Protein AF-A0A7J5SCV9-F1 (afdb_monomer_lite)

Secondary structure (DSSP, 8-state):
--TT-BGGGTEEEEEEEEPPHHHH-TTTS-TTEEE--HHHHHHH-SSS-B-GGGT--EEEEEEEE-SSSPPEEEEEEEEEEETTTT-TTS---EEEE----HHHHH--TT-EEEEEEETTSPEEEEEE-TTSHHHHHHHHHHT---PPBTS-EEE--TTSB--HHHHHHHHHTTPPPP----TTHHHHHHHHTTSPPPHHHHHHHHHHT-SS--TTTS-TTT--

Foldseek 3Di:
DALQFFLLQWWFWKWKAFAACQCQPPVRHPPFKDWCDPQNCVAVPDPAKQAVVVVRFAFEWEWEDADPDQIDIDTFTKIWHFPCPVPPVDDTTIMIGTDDDDNSNVADGRWMWMWIQTPVRHIYIYTYDHPGPLRVLVCVLQVPDDHDPDGIDITGRGNHTQHPSNCVNCVSSVTDTDRNPCVCVVVCCVVQNPDDDDPVVVVVVVVVPPPPDDPVPDDPVVPD

Structure (mmCIF, N/CA/C/O backbone):
data_AF-A0A7J5SCV9-F1
#
_entry.id   AF-A0A7J5SCV9-F1
#
loop_
_atom_site.group_PDB
_atom_site.id
_atom_site.type_symbol
_atom_site.label_atom_id
_atom_site.label_alt_id
_atom_site.label_comp_id
_atom_site.label_asym_id
_atom_site.label_entity_id
_atom_site.label_seq_id
_atom_site.pdbx_PDB_ins_code
_atom_site.Cartn_x
_atom_site.Cartn_y
_atom_site.Cartn_z
_atom_site.occupancy
_atom_site.B_iso_or_equiv
_atom_site.auth_seq_id
_atom_site.auth_comp_id
_atom_site.auth_asym_id
_atom_site.auth_atom_id
_atom_site.pdbx_PDB_model_num
ATOM 1 N N . MET A 1 1 ? -12.165 12.591 18.777 1.00 52.84 1 MET A N 1
ATOM 2 C CA . MET A 1 1 ? -10.866 11.981 18.461 1.00 52.84 1 MET A CA 1
ATOM 3 C C . MET A 1 1 ? -11.152 10.503 18.485 1.00 52.84 1 MET A C 1
ATOM 5 O O . MET A 1 1 ? -11.715 10.073 19.482 1.00 52.84 1 MET A O 1
ATOM 9 N N . SER A 1 2 ? -10.970 9.793 17.375 1.00 65.62 2 SER A N 1
ATOM 10 C CA . SER A 1 2 ? -11.301 8.370 17.370 1.00 65.62 2 SER A CA 1
ATOM 11 C C . SER A 1 2 ? -10.334 7.596 18.264 1.00 65.62 2 SER A C 1
ATOM 13 O O . SER A 1 2 ? -9.154 7.948 18.351 1.00 65.62 2 SER A O 1
ATOM 15 N N . ASP A 1 3 ? -10.827 6.512 18.856 1.00 78.69 3 ASP A N 1
ATOM 16 C CA . ASP A 1 3 ? -10.048 5.620 19.725 1.00 78.69 3 ASP A CA 1
ATOM 17 C C . ASP A 1 3 ? -8.923 4.892 18.971 1.00 78.69 3 ASP A C 1
ATOM 19 O O . ASP A 1 3 ? -8.166 4.134 19.559 1.00 78.69 3 ASP A O 1
ATOM 23 N N . TYR A 1 4 ? -8.791 5.099 17.658 1.00 83.12 4 TYR A N 1
ATOM 24 C CA . TYR A 1 4 ? -7.795 4.440 16.814 1.00 83.12 4 TYR A CA 1
ATOM 25 C C . TYR A 1 4 ? -6.826 5.431 16.152 1.00 83.12 4 TYR A C 1
ATOM 27 O O . TYR A 1 4 ? -5.956 5.019 15.389 1.00 83.12 4 TYR A O 1
ATOM 35 N N . GLY A 1 5 ? -6.935 6.736 16.425 1.00 88.19 5 GLY A N 1
ATOM 36 C CA . GLY A 1 5 ? -6.062 7.757 15.840 1.00 88.19 5 GLY A CA 1
ATOM 37 C C . GLY A 1 5 ? -6.381 8.080 14.376 1.00 88.19 5 GLY A C 1
ATOM 38 O O . GLY A 1 5 ? -7.539 8.137 13.963 1.00 88.19 5 GLY A O 1
ATOM 39 N N . ARG A 1 6 ? -5.354 8.366 13.572 1.00 92.44 6 ARG A N 1
ATOM 40 C CA . ARG A 1 6 ? -5.500 8.688 12.140 1.00 92.44 6 ARG A CA 1
ATOM 41 C C . ARG A 1 6 ? -4.952 7.572 11.265 1.00 92.44 6 ARG A C 1
ATOM 43 O O . ARG A 1 6 ? -4.044 6.860 11.672 1.00 92.44 6 ARG A O 1
ATOM 50 N N . ILE A 1 7 ? -5.408 7.486 10.016 1.00 92.56 7 ILE A N 1
ATOM 51 C CA . ILE A 1 7 ? -4.837 6.572 9.003 1.00 92.56 7 ILE A CA 1
ATOM 52 C C . ILE A 1 7 ? -3.313 6.721 8.921 1.00 92.56 7 ILE A C 1
ATOM 54 O O . ILE A 1 7 ? -2.576 5.733 8.901 1.00 92.56 7 ILE A O 1
ATOM 58 N N . GLY A 1 8 ? -2.847 7.971 8.951 1.00 93.00 8 GLY A N 1
ATOM 59 C CA . GLY A 1 8 ? -1.437 8.320 8.945 1.00 93.00 8 GLY A CA 1
ATOM 60 C C . GLY A 1 8 ? -0.648 7.696 10.089 1.00 93.00 8 GLY A C 1
ATOM 61 O O . GLY A 1 8 ? 0.546 7.490 9.924 1.00 93.00 8 GLY A O 1
ATOM 62 N N . ASP A 1 9 ? -1.250 7.353 11.224 1.00 91.19 9 ASP A N 1
ATOM 63 C CA . ASP A 1 9 ? -0.529 6.731 12.340 1.00 91.19 9 ASP A CA 1
ATOM 64 C C . ASP A 1 9 ? -0.039 5.310 12.014 1.00 91.19 9 ASP A C 1
ATOM 66 O O . ASP A 1 9 ? 0.883 4.827 12.666 1.00 91.19 9 ASP A O 1
ATOM 70 N N . TYR A 1 10 ? -0.567 4.684 10.957 1.00 91.56 10 TYR A N 1
ATOM 71 C CA . TYR A 1 10 ? -0.267 3.300 10.578 1.00 91.56 10 TYR A CA 1
ATOM 72 C C . TYR A 1 10 ? 0.432 3.195 9.224 1.00 91.56 10 TYR A C 1
ATOM 74 O O . TYR A 1 10 ? 1.424 2.475 9.072 1.00 91.56 10 TYR A O 1
ATOM 82 N N . ILE A 1 11 ? -0.056 3.953 8.241 1.00 93.81 11 ILE A N 1
ATOM 83 C CA . ILE A 1 11 ? 0.432 3.917 6.865 1.00 93.81 11 ILE A CA 1
ATOM 84 C C . ILE A 1 11 ? 0.487 5.325 6.279 1.00 93.81 11 ILE A C 1
ATOM 86 O O . ILE A 1 11 ? -0.370 6.170 6.534 1.00 93.81 11 ILE A O 1
ATOM 90 N N . GLY A 1 12 ? 1.539 5.595 5.510 1.00 94.56 12 GLY A N 1
ATOM 91 C CA . GLY A 1 12 ? 1.674 6.838 4.763 1.00 94.56 12 GLY A CA 1
ATOM 92 C C . GLY A 1 12 ? 0.704 6.929 3.576 1.00 94.56 12 GLY A C 1
ATOM 93 O O . GLY A 1 12 ? -0.174 6.083 3.403 1.00 94.56 12 GLY A O 1
ATOM 94 N N . PRO A 1 13 ? 0.886 7.943 2.715 1.00 95.62 13 PRO A N 1
ATOM 95 C CA . PRO A 1 13 ? 0.144 8.044 1.466 1.00 95.62 13 PRO A CA 1
ATOM 96 C C . PRO A 1 13 ? 0.327 6.794 0.597 1.00 95.62 13 PRO A C 1
ATOM 98 O O . PRO A 1 13 ? 1.361 6.124 0.669 1.00 95.62 13 PRO A O 1
ATOM 101 N N . VAL A 1 14 ? -0.655 6.512 -0.255 1.00 95.19 14 VAL A N 1
ATOM 102 C CA . VAL A 1 14 ? -0.701 5.303 -1.079 1.00 95.19 14 VAL A CA 1
ATOM 103 C C . VAL A 1 14 ? -0.582 5.646 -2.559 1.00 95.19 14 VAL A C 1
ATOM 105 O O . VAL A 1 14 ? -1.190 6.595 -3.046 1.00 95.19 14 VAL A O 1
ATOM 108 N N . ALA A 1 15 ? 0.197 4.858 -3.296 1.00 95.00 15 ALA A N 1
ATOM 109 C CA . ALA A 1 15 ? 0.175 4.850 -4.751 1.00 95.00 15 ALA A CA 1
ATOM 110 C C . ALA A 1 15 ? -0.702 3.689 -5.242 1.00 95.00 15 ALA A C 1
ATOM 112 O O . ALA A 1 15 ? -0.406 2.541 -4.922 1.00 95.00 15 ALA A O 1
ATOM 113 N N . ALA A 1 16 ? -1.754 3.959 -6.013 1.00 94.56 16 ALA A N 1
ATOM 114 C CA . ALA A 1 16 ? -2.721 2.951 -6.456 1.00 94.56 16 ALA A CA 1
ATOM 115 C C . ALA A 1 16 ? -2.869 2.932 -7.981 1.00 94.56 16 ALA A C 1
ATOM 117 O O . ALA A 1 16 ? -2.656 3.960 -8.612 1.00 94.56 16 ALA A O 1
ATOM 118 N N . LYS A 1 17 ? -3.170 1.773 -8.577 1.00 92.44 17 LYS A N 1
ATOM 119 C CA . LYS A 1 17 ? -3.576 1.642 -9.990 1.00 92.44 17 LYS A CA 1
ATOM 120 C C . LYS A 1 17 ? -4.498 0.449 -10.190 1.00 92.44 17 LYS A C 1
ATOM 122 O O . LYS A 1 17 ? -4.395 -0.528 -9.449 1.00 92.44 17 LYS A O 1
ATOM 127 N N . LYS A 1 18 ? -5.269 0.451 -11.279 1.00 92.44 18 LYS A N 1
ATOM 128 C CA . LYS A 1 18 ? -5.811 -0.793 -11.843 1.00 92.44 18 LYS A CA 1
ATOM 129 C C . LYS A 1 18 ? -4.768 -1.508 -12.695 1.00 92.44 18 LYS A C 1
ATOM 131 O O . LYS A 1 18 ? -4.123 -0.891 -13.548 1.00 92.44 18 LYS A O 1
ATOM 136 N N . LEU A 1 19 ? -4.589 -2.802 -12.443 1.00 90.62 19 LEU A N 1
ATOM 137 C CA . LEU A 1 19 ? -3.684 -3.656 -13.201 1.00 90.62 19 LEU A CA 1
ATOM 138 C C . LEU A 1 19 ? -4.192 -3.819 -14.632 1.00 90.62 19 LEU A C 1
ATOM 140 O O . LEU A 1 19 ? -5.325 -4.227 -14.861 1.00 90.62 19 LEU A O 1
ATOM 144 N N . SER A 1 20 ? -3.339 -3.528 -15.605 1.00 86.81 20 SER A N 1
ATOM 145 C CA . SER A 1 20 ? -3.611 -3.799 -17.015 1.00 86.81 20 SER A CA 1
ATOM 146 C C . SER A 1 20 ? -3.080 -5.178 -17.418 1.00 86.81 20 SER A C 1
ATOM 148 O O . SER A 1 20 ? -2.276 -5.788 -16.710 1.00 86.81 20 SER A O 1
ATOM 150 N N . ALA A 1 21 ? -3.471 -5.668 -18.598 1.00 80.69 21 ALA A N 1
ATOM 151 C CA . ALA A 1 21 ? -2.965 -6.939 -19.125 1.00 80.69 21 ALA A CA 1
ATOM 152 C C . ALA A 1 21 ? -1.428 -6.989 -19.200 1.00 80.69 21 ALA A C 1
ATOM 154 O O . ALA A 1 21 ? -0.831 -8.004 -18.855 1.00 80.69 21 ALA A O 1
ATOM 155 N N . VAL A 1 22 ? -0.784 -5.878 -19.570 1.00 75.19 22 VAL A N 1
ATOM 156 C CA . VAL A 1 22 ? 0.681 -5.801 -19.716 1.00 75.19 22 VAL A CA 1
ATOM 157 C C . VAL A 1 22 ? 1.426 -5.760 -18.381 1.00 75.19 22 VAL A C 1
ATOM 159 O O . VAL A 1 22 ? 2.636 -5.962 -18.358 1.00 75.19 22 VAL A O 1
ATOM 162 N N . ASP A 1 23 ? 0.730 -5.496 -17.272 1.00 74.69 23 ASP A N 1
ATOM 163 C CA . ASP A 1 23 ? 1.345 -5.487 -15.946 1.00 74.69 23 ASP A CA 1
ATOM 164 C C . ASP A 1 23 ? 1.577 -6.909 -15.413 1.00 74.69 23 ASP A C 1
ATOM 166 O O . ASP A 1 23 ? 2.561 -7.140 -14.709 1.00 74.69 23 ASP A O 1
ATOM 170 N N . ILE A 1 24 ? 0.696 -7.857 -15.760 1.00 70.31 24 ILE A N 1
ATOM 171 C CA . ILE A 1 24 ? 0.627 -9.189 -15.131 1.00 70.31 24 ILE A CA 1
ATOM 172 C C . ILE A 1 24 ? 0.805 -10.351 -16.126 1.00 70.31 24 ILE A C 1
ATOM 174 O O . ILE A 1 24 ? 1.121 -11.467 -15.719 1.00 70.31 24 ILE A O 1
ATOM 178 N N . ASP A 1 25 ? 0.660 -10.131 -17.436 1.00 63.72 25 ASP A N 1
ATOM 179 C CA . ASP A 1 25 ? 0.907 -11.185 -18.425 1.00 63.72 25 ASP A CA 1
ATOM 180 C C . ASP A 1 25 ? 2.391 -11.588 -18.444 1.00 63.72 25 ASP A C 1
ATOM 182 O O . ASP A 1 25 ? 3.259 -10.824 -18.859 1.00 63.72 25 ASP A O 1
ATOM 186 N N . ALA A 1 26 ? 2.686 -12.824 -18.035 1.00 53.88 26 ALA A N 1
ATOM 187 C CA . ALA A 1 26 ? 4.040 -13.375 -17.958 1.00 53.88 26 ALA A CA 1
ATOM 188 C C . ALA A 1 26 ? 4.802 -13.386 -19.303 1.00 53.88 26 ALA A C 1
ATOM 190 O O . ALA A 1 26 ? 6.032 -13.508 -19.309 1.00 53.88 26 ALA A O 1
ATOM 191 N N . ASN A 1 27 ? 4.094 -13.263 -20.435 1.00 49.31 27 ASN A N 1
ATOM 192 C CA . ASN A 1 27 ? 4.687 -13.214 -21.773 1.00 49.31 27 ASN A CA 1
ATOM 193 C C . ASN A 1 27 ? 5.015 -11.792 -22.261 1.00 49.31 27 ASN A C 1
ATOM 195 O O . ASN A 1 27 ? 5.750 -11.652 -23.240 1.00 49.31 27 ASN A O 1
ATOM 199 N N . SER A 1 28 ? 4.479 -10.746 -21.621 1.00 49.50 28 SER A N 1
ATOM 200 C CA . SER A 1 28 ? 4.630 -9.348 -22.064 1.00 49.50 28 SER A CA 1
ATOM 201 C C . SER A 1 28 ? 5.051 -8.368 -20.957 1.00 49.50 28 SER A C 1
ATOM 203 O O . SER A 1 28 ? 5.644 -7.330 -21.261 1.00 49.50 28 SER A O 1
ATOM 205 N N . SER A 1 29 ? 4.839 -8.719 -19.688 1.00 52.12 29 SER A N 1
ATOM 206 C CA . SER A 1 29 ? 5.358 -8.022 -18.511 1.00 52.12 29 SER A CA 1
ATOM 207 C C . SER A 1 29 ? 6.853 -8.309 -18.346 1.00 52.12 29 SER A C 1
ATOM 209 O O . SER A 1 29 ? 7.312 -9.448 -18.470 1.00 52.12 29 SER A O 1
ATOM 211 N N . ASN A 1 30 ? 7.643 -7.266 -18.085 1.00 56.31 30 ASN A N 1
ATOM 212 C CA . ASN A 1 30 ? 9.069 -7.408 -17.795 1.00 56.31 30 ASN A CA 1
ATOM 213 C C . ASN A 1 30 ? 9.209 -8.145 -16.455 1.00 56.31 30 ASN A C 1
ATOM 215 O O . ASN A 1 30 ? 9.038 -7.547 -15.394 1.00 56.31 30 ASN A O 1
ATOM 219 N N . GLN A 1 31 ? 9.439 -9.458 -16.540 1.00 66.75 31 GLN A N 1
ATOM 220 C CA . GLN A 1 31 ? 9.267 -10.425 -15.457 1.00 66.75 31 GLN A CA 1
ATOM 221 C C . GLN A 1 31 ? 9.865 -9.936 -14.130 1.00 66.75 31 GLN A C 1
ATOM 223 O O . GLN A 1 31 ? 11.082 -9.813 -13.989 1.00 66.75 31 GLN A O 1
ATOM 228 N N . HIS A 1 32 ? 8.965 -9.704 -13.168 1.00 80.25 32 HIS A N 1
ATOM 229 C CA . HIS A 1 32 ? 9.224 -9.317 -11.778 1.00 80.25 32 HIS A CA 1
ATOM 230 C C . HIS A 1 32 ? 9.567 -7.847 -11.493 1.00 80.25 32 HIS A C 1
ATOM 232 O O . HIS A 1 32 ? 10.172 -7.550 -10.461 1.00 80.25 32 HIS A O 1
ATOM 238 N N . GLU A 1 33 ? 9.159 -6.910 -12.355 1.00 85.25 33 GLU A N 1
ATOM 239 C CA . GLU A 1 33 ? 9.372 -5.478 -12.117 1.00 85.25 33 GLU A CA 1
ATOM 240 C C . GLU A 1 33 ? 8.105 -4.633 -12.274 1.00 85.25 33 GLU A C 1
ATOM 242 O O . GLU A 1 33 ? 7.369 -4.746 -13.251 1.00 85.25 33 GLU A O 1
ATOM 247 N N . PHE A 1 34 ? 7.903 -3.694 -11.347 1.00 86.00 34 PHE A N 1
ATOM 248 C CA . PHE A 1 34 ? 6.973 -2.581 -11.524 1.00 86.00 34 PHE A CA 1
ATOM 249 C C . PHE A 1 34 ? 7.718 -1.327 -11.984 1.00 86.00 34 PHE A C 1
ATOM 251 O O . PHE A 1 34 ? 8.756 -0.951 -11.429 1.00 86.00 34 PHE A O 1
ATOM 258 N N . GLY A 1 35 ? 7.164 -0.639 -12.985 1.00 83.19 35 GLY A N 1
ATOM 259 C CA . GLY A 1 35 ? 7.692 0.639 -13.456 1.00 83.19 35 GLY A CA 1
ATOM 260 C C . GLY A 1 35 ? 7.552 1.739 -12.401 1.00 83.19 35 GLY A C 1
ATOM 261 O O . GLY A 1 35 ? 6.457 2.009 -11.912 1.00 83.19 35 GLY A O 1
ATOM 262 N N . GLY A 1 36 ? 8.655 2.412 -12.081 1.00 77.69 36 GLY A N 1
ATOM 263 C CA . GLY A 1 36 ? 8.729 3.497 -11.106 1.00 77.69 36 GLY A CA 1
ATOM 264 C C . GLY A 1 36 ? 8.207 4.823 -11.646 1.00 77.69 36 GLY A C 1
ATOM 265 O O . GLY A 1 36 ? 8.972 5.739 -11.964 1.00 77.69 36 GLY A O 1
ATOM 266 N N . ASN A 1 37 ? 6.888 4.938 -11.757 1.00 85.06 37 ASN A N 1
ATOM 267 C CA . ASN A 1 37 ? 6.242 6.174 -12.182 1.00 85.06 37 ASN A CA 1
ATOM 268 C C . ASN A 1 37 ? 6.340 7.286 -11.111 1.00 85.06 37 ASN A C 1
ATOM 270 O O . ASN A 1 37 ? 6.990 7.116 -10.079 1.00 85.06 37 ASN A O 1
ATOM 274 N N . ASP A 1 38 ? 5.758 8.462 -11.370 1.00 88.56 38 ASP A N 1
ATOM 275 C CA . ASP A 1 38 ? 5.863 9.605 -10.446 1.00 88.56 38 ASP A CA 1
ATOM 276 C C . ASP A 1 38 ? 5.298 9.299 -9.047 1.00 88.56 38 ASP A C 1
ATOM 278 O O . ASP A 1 38 ? 5.886 9.722 -8.052 1.00 88.56 38 ASP A O 1
ATOM 282 N N . ALA A 1 39 ? 4.213 8.520 -8.950 1.00 90.19 39 ALA A N 1
ATOM 283 C CA . ALA A 1 39 ? 3.608 8.156 -7.669 1.00 90.19 39 ALA A CA 1
ATOM 284 C C . ALA A 1 39 ? 4.528 7.247 -6.837 1.00 90.19 39 ALA A C 1
ATOM 286 O O . ALA A 1 39 ? 4.798 7.553 -5.675 1.00 90.19 39 ALA A O 1
ATOM 287 N N . LEU A 1 40 ? 5.093 6.191 -7.437 1.00 91.94 40 LEU A N 1
ATOM 288 C CA . LEU A 1 40 ? 6.052 5.323 -6.741 1.00 91.94 40 LEU A CA 1
ATOM 289 C C . LEU A 1 40 ? 7.354 6.055 -6.398 1.00 91.94 40 LEU A C 1
ATOM 291 O O . LEU A 1 40 ? 7.899 5.847 -5.319 1.00 91.94 40 LEU A O 1
ATOM 295 N N . ARG A 1 41 ? 7.835 6.960 -7.259 1.00 93.88 41 ARG A N 1
ATOM 296 C CA . ARG A 1 41 ? 8.998 7.813 -6.952 1.00 93.88 41 ARG A CA 1
ATOM 297 C C . ARG A 1 41 ? 8.738 8.753 -5.780 1.00 93.88 41 ARG A C 1
ATOM 299 O O . ARG A 1 41 ? 9.636 8.960 -4.968 1.00 93.88 41 ARG A O 1
ATOM 306 N N . ARG A 1 42 ? 7.525 9.299 -5.669 1.00 93.75 42 ARG A N 1
ATOM 307 C CA . ARG A 1 42 ? 7.113 10.122 -4.524 1.00 93.75 42 ARG A CA 1
ATOM 308 C C . ARG A 1 42 ? 7.038 9.303 -3.234 1.00 93.75 42 ARG A C 1
ATOM 310 O O . ARG A 1 42 ? 7.423 9.816 -2.191 1.00 93.75 42 ARG A O 1
ATOM 317 N N . LEU A 1 43 ? 6.586 8.052 -3.316 1.00 93.50 43 LEU A N 1
ATOM 318 C CA . LEU A 1 43 ? 6.472 7.150 -2.169 1.00 93.50 43 LEU A CA 1
ATOM 319 C C . LEU A 1 43 ? 7.835 6.621 -1.689 1.00 93.50 43 LEU A C 1
ATOM 321 O O . LEU A 1 43 ? 8.119 6.607 -0.496 1.00 93.50 43 LEU A O 1
ATOM 325 N N . LEU A 1 44 ? 8.676 6.173 -2.623 1.00 94.19 44 LEU A N 1
ATOM 326 C CA . LEU A 1 44 ? 9.913 5.438 -2.345 1.00 94.19 44 LEU A CA 1
ATOM 327 C C . LEU A 1 44 ? 11.175 6.313 -2.383 1.00 94.19 44 LEU A C 1
ATOM 329 O O . LEU A 1 44 ? 12.248 5.851 -1.990 1.00 94.19 44 LEU A O 1
ATOM 333 N N . GLY A 1 45 ? 11.066 7.553 -2.859 1.00 93.62 45 GLY A N 1
ATOM 334 C CA . GLY A 1 45 ? 12.192 8.460 -3.054 1.00 93.62 45 GLY A CA 1
ATOM 335 C C . GLY A 1 45 ? 13.097 8.067 -4.227 1.00 93.62 45 GLY A C 1
ATOM 336 O O . GLY A 1 45 ? 13.032 6.966 -4.768 1.00 93.62 45 GLY A O 1
ATOM 337 N N . THR A 1 46 ? 13.966 8.990 -4.640 1.00 92.88 46 THR A N 1
ATOM 338 C CA . THR A 1 46 ? 14.885 8.801 -5.782 1.00 92.88 46 THR A CA 1
ATOM 339 C C . THR A 1 46 ? 16.326 9.213 -5.466 1.00 92.88 46 THR A C 1
ATOM 341 O O . THR A 1 46 ? 17.083 9.573 -6.367 1.00 92.88 46 THR A O 1
ATOM 344 N N . GLY A 1 47 ? 16.705 9.234 -4.185 1.00 87.62 47 GLY A N 1
ATOM 345 C CA . GLY A 1 47 ? 18.061 9.604 -3.763 1.00 87.62 47 GLY A CA 1
ATOM 346 C C . GLY A 1 47 ? 19.083 8.505 -4.061 1.00 87.62 47 GLY A C 1
ATOM 347 O O . GLY A 1 47 ? 20.140 8.752 -4.648 1.00 87.62 47 GLY A O 1
ATOM 348 N N . GLU A 1 48 ? 18.741 7.262 -3.735 1.00 90.12 48 GLU A N 1
ATOM 349 C CA . GLU A 1 48 ? 19.643 6.117 -3.833 1.00 90.12 48 GLU A CA 1
ATOM 350 C C . GLU A 1 48 ? 18.916 4.824 -4.200 1.00 90.12 48 GLU A C 1
ATOM 352 O O . GLU A 1 48 ? 17.705 4.693 -4.013 1.00 90.12 48 GLU A O 1
ATOM 357 N N . ASP A 1 49 ? 19.680 3.881 -4.749 1.00 93.75 49 ASP A N 1
ATOM 358 C CA . ASP A 1 49 ? 19.205 2.524 -4.985 1.00 93.75 49 ASP A CA 1
ATOM 359 C C . ASP A 1 49 ? 19.105 1.792 -3.636 1.00 93.75 49 ASP A C 1
ATOM 361 O O . ASP A 1 49 ? 20.036 1.822 -2.833 1.00 93.75 49 ASP A O 1
ATOM 365 N N . ARG A 1 50 ? 18.010 1.067 -3.423 1.00 95.81 50 ARG A N 1
ATOM 366 C CA . ARG A 1 50 ? 17.794 0.157 -2.293 1.00 95.81 50 ARG A CA 1
ATOM 367 C C . ARG A 1 50 ? 17.744 -1.265 -2.828 1.00 95.81 50 ARG A C 1
ATOM 369 O O . ARG A 1 50 ? 16.728 -1.683 -3.380 1.00 95.81 50 ARG A O 1
ATOM 376 N N . ARG A 1 51 ? 18.869 -1.984 -2.768 1.00 94.44 51 ARG A N 1
ATOM 377 C CA . ARG A 1 51 ? 19.037 -3.307 -3.395 1.00 94.44 51 ARG A CA 1
ATOM 378 C C . ARG A 1 51 ? 19.107 -4.411 -2.348 1.00 94.44 51 ARG A C 1
ATOM 380 O O . ARG A 1 51 ? 20.030 -4.438 -1.538 1.00 94.44 51 ARG A O 1
ATOM 387 N N . ALA A 1 52 ? 18.208 -5.386 -2.459 1.00 93.25 52 ALA A N 1
ATOM 388 C CA . ALA A 1 52 ? 18.195 -6.584 -1.617 1.00 93.25 52 ALA A CA 1
ATOM 389 C C . ALA A 1 52 ? 19.512 -7.375 -1.727 1.00 93.25 52 ALA A C 1
ATOM 391 O O . ALA A 1 52 ? 20.056 -7.851 -0.738 1.00 93.25 52 ALA A O 1
ATOM 392 N N . SER A 1 53 ? 20.113 -7.436 -2.922 1.00 91.94 53 SER A N 1
ATOM 393 C CA . SER A 1 53 ? 21.419 -8.086 -3.127 1.00 91.94 53 SER A CA 1
ATOM 394 C C . SER A 1 53 ? 22.583 -7.419 -2.381 1.00 91.94 53 SER A C 1
ATOM 396 O O . SER A 1 53 ? 23.643 -8.026 -2.248 1.00 91.94 53 SER A O 1
ATOM 398 N N . GLN A 1 54 ? 22.397 -6.186 -1.904 1.00 92.88 54 GLN A N 1
ATOM 399 C CA . GLN A 1 54 ? 23.358 -5.442 -1.089 1.00 92.88 54 GLN A CA 1
ATOM 400 C C . GLN A 1 54 ? 22.963 -5.425 0.399 1.00 92.88 54 GLN A C 1
ATOM 402 O O . GLN A 1 54 ? 23.599 -4.728 1.181 1.00 92.88 54 GLN A O 1
ATOM 407 N N . GLY A 1 55 ? 21.921 -6.171 0.791 1.00 92.12 55 GLY A N 1
ATOM 408 C CA . GLY A 1 55 ? 21.370 -6.186 2.151 1.00 92.12 55 GLY A CA 1
ATOM 409 C C . GLY A 1 55 ? 20.619 -4.909 2.538 1.00 92.12 55 GLY A C 1
ATOM 410 O O . GLY A 1 55 ? 20.369 -4.685 3.717 1.00 92.12 55 GLY A O 1
ATOM 411 N N . HIS A 1 56 ? 20.331 -4.042 1.564 1.00 92.81 56 HIS A N 1
ATOM 412 C CA . HIS A 1 56 ? 19.664 -2.750 1.742 1.00 92.81 56 HIS A CA 1
ATOM 413 C C . HIS A 1 56 ? 18.351 -2.715 0.939 1.00 92.81 56 HIS A C 1
ATOM 415 O O . HIS A 1 56 ? 17.987 -1.680 0.374 1.00 92.81 56 HIS A O 1
ATOM 421 N N . GLY A 1 57 ? 17.685 -3.860 0.769 1.00 95.19 57 GLY A N 1
ATOM 422 C CA . GLY A 1 57 ? 16.386 -3.900 0.114 1.00 95.19 57 GLY A CA 1
ATOM 423 C C . GLY A 1 57 ? 15.299 -3.321 1.014 1.00 95.19 57 GLY A C 1
ATOM 424 O O . GLY A 1 57 ? 15.545 -2.911 2.147 1.00 95.19 57 GLY A O 1
ATOM 425 N N . ILE A 1 58 ? 14.082 -3.244 0.486 1.00 97.06 58 ILE A N 1
ATOM 426 C CA . ILE A 1 58 ? 12.930 -2.752 1.239 1.00 97.06 58 ILE A CA 1
ATOM 427 C C . ILE A 1 58 ? 12.176 -3.975 1.759 1.00 97.06 58 ILE A C 1
ATOM 429 O O . ILE A 1 58 ? 11.624 -4.727 0.945 1.00 97.06 58 ILE A O 1
ATOM 433 N N . PRO A 1 59 ? 12.123 -4.207 3.080 1.00 96.19 59 PRO A N 1
ATOM 434 C CA . PRO A 1 59 ? 11.252 -5.233 3.633 1.00 96.19 59 PRO A CA 1
ATOM 435 C C . PRO A 1 59 ? 9.811 -4.958 3.194 1.00 96.19 59 PRO A C 1
ATOM 437 O O . PRO A 1 59 ? 9.345 -3.821 3.255 1.00 96.19 59 PRO A O 1
ATOM 440 N N . THR A 1 60 ? 9.136 -5.967 2.662 1.00 95.19 60 THR A N 1
ATOM 441 C CA . THR A 1 60 ? 7.866 -5.808 1.954 1.00 95.19 60 THR A CA 1
ATOM 442 C C . THR A 1 60 ? 6.895 -6.905 2.362 1.00 95.19 60 THR A C 1
ATOM 444 O O . THR A 1 60 ? 7.238 -8.081 2.271 1.00 95.19 60 THR A O 1
ATOM 447 N N . ALA A 1 61 ? 5.684 -6.519 2.754 1.00 93.06 61 ALA A N 1
ATOM 448 C CA . ALA A 1 61 ? 4.547 -7.423 2.881 1.00 93.06 61 ALA A CA 1
ATOM 449 C C . ALA A 1 61 ? 3.670 -7.264 1.635 1.00 93.06 61 ALA A C 1
ATOM 451 O O . ALA A 1 61 ? 3.273 -6.149 1.291 1.00 93.06 61 ALA A O 1
ATOM 452 N N . LEU A 1 62 ? 3.407 -8.364 0.933 1.00 93.81 62 LEU A N 1
ATOM 453 C CA . LEU A 1 62 ? 2.593 -8.381 -0.279 1.00 93.81 62 LEU A CA 1
ATOM 454 C C . LEU A 1 62 ? 1.381 -9.282 -0.058 1.00 93.81 62 LEU A C 1
ATOM 456 O O . LEU A 1 62 ? 1.540 -10.427 0.361 1.00 93.81 62 LEU A O 1
ATOM 460 N N . MET A 1 63 ? 0.185 -8.763 -0.327 1.00 93.56 63 MET A N 1
ATOM 461 C CA . MET A 1 63 ? -1.075 -9.440 -0.027 1.00 93.56 63 MET A CA 1
ATOM 462 C C . MET A 1 63 ? -2.009 -9.449 -1.236 1.00 93.56 63 MET A C 1
ATOM 464 O O . MET A 1 63 ? -2.067 -8.468 -1.978 1.00 93.56 63 MET A O 1
ATOM 468 N N . TYR A 1 64 ? -2.749 -10.541 -1.413 1.00 94.62 64 TYR A N 1
ATOM 469 C CA . TYR A 1 64 ? -3.864 -10.645 -2.352 1.00 94.62 64 TYR A CA 1
ATOM 470 C C . TYR A 1 64 ? -5.152 -10.869 -1.571 1.00 94.62 64 TYR A C 1
ATOM 472 O O . TYR A 1 64 ? -5.195 -11.726 -0.688 1.00 94.62 64 TYR A O 1
ATOM 480 N N . LEU A 1 65 ? -6.178 -10.092 -1.903 1.00 93.19 65 LEU A N 1
ATOM 481 C CA . LEU A 1 65 ? -7.450 -10.040 -1.197 1.00 93.19 65 LEU A CA 1
ATOM 482 C C . LEU A 1 65 ? -8.604 -10.293 -2.162 1.00 93.19 65 LEU A C 1
ATOM 484 O O . LEU A 1 65 ? -8.668 -9.701 -3.241 1.00 93.19 65 LEU A O 1
ATOM 488 N N . SER A 1 66 ? -9.531 -11.133 -1.724 1.00 93.56 66 SER A N 1
ATOM 489 C CA . SER A 1 66 ? -10.769 -11.495 -2.413 1.00 93.56 66 SER A CA 1
ATOM 490 C C . SER A 1 66 ? -11.872 -11.718 -1.384 1.00 93.56 66 SER A C 1
ATOM 492 O O . SER A 1 66 ? -11.580 -11.846 -0.196 1.00 93.56 66 SER A O 1
ATOM 494 N N . ASP A 1 67 ? -13.118 -11.811 -1.836 1.00 89.50 67 ASP A N 1
ATOM 495 C CA . ASP A 1 67 ? -14.262 -11.987 -0.933 1.00 89.50 67 ASP A CA 1
ATOM 496 C C . ASP A 1 67 ? -14.438 -13.441 -0.460 1.00 89.50 67 ASP A C 1
ATOM 498 O O . ASP A 1 67 ? -14.968 -13.676 0.625 1.00 89.50 67 ASP A O 1
ATOM 502 N N . ASP A 1 68 ? -13.990 -14.410 -1.262 1.00 88.31 68 ASP A N 1
ATOM 503 C CA . ASP A 1 68 ? -14.291 -15.832 -1.046 1.00 88.31 68 ASP A CA 1
ATOM 504 C C . ASP A 1 68 ? -13.200 -16.590 -0.268 1.00 88.31 68 ASP A C 1
ATOM 506 O O . ASP A 1 68 ? -13.498 -17.554 0.440 1.00 88.31 68 ASP A O 1
ATOM 510 N N . ASP A 1 69 ? -11.943 -16.159 -0.387 1.00 88.19 69 ASP A N 1
ATOM 511 C CA . ASP A 1 69 ? -10.772 -16.848 0.160 1.00 88.19 69 ASP A CA 1
ATOM 512 C C . ASP A 1 69 ? -10.035 -16.000 1.204 1.00 88.19 69 ASP A C 1
ATOM 514 O O . ASP A 1 69 ? -10.040 -14.767 1.167 1.00 88.19 69 ASP A O 1
ATOM 518 N N . ALA A 1 70 ? -9.343 -16.676 2.127 1.00 86.94 70 ALA A N 1
ATOM 519 C CA . ALA A 1 70 ? -8.444 -16.011 3.064 1.00 86.94 70 ALA A CA 1
ATOM 520 C C . ALA A 1 70 ? -7.313 -15.272 2.315 1.00 86.94 70 ALA A C 1
ATOM 522 O O . ALA A 1 70 ? -6.847 -15.768 1.285 1.00 86.94 70 ALA A O 1
ATOM 523 N N . PRO A 1 71 ? -6.814 -14.137 2.844 1.00 88.88 71 PRO A N 1
ATOM 524 C CA . PRO A 1 71 ? -5.725 -13.396 2.219 1.00 88.88 71 PRO A CA 1
ATOM 525 C C . PRO A 1 71 ? -4.499 -14.268 1.933 1.00 88.88 71 PRO A C 1
ATOM 527 O O . PRO A 1 71 ? -3.962 -14.912 2.837 1.00 88.88 71 PRO A O 1
ATOM 530 N N . ALA A 1 72 ? -4.002 -14.235 0.696 1.00 91.81 72 ALA A N 1
ATOM 531 C CA . ALA A 1 72 ? -2.686 -14.785 0.387 1.00 91.81 72 ALA A CA 1
ATOM 532 C C . ALA A 1 72 ? -1.625 -13.744 0.751 1.00 91.81 72 ALA A C 1
ATOM 534 O O . ALA A 1 72 ? -1.714 -12.597 0.314 1.00 91.81 72 ALA A O 1
ATOM 535 N N . VAL A 1 73 ? -0.615 -14.134 1.531 1.00 91.50 73 VAL A N 1
ATOM 536 C CA . VAL A 1 73 ? 0.392 -13.214 2.085 1.00 91.50 73 VAL A CA 1
ATOM 537 C C . VAL A 1 73 ? 1.798 -13.714 1.780 1.00 91.50 73 VAL A C 1
ATOM 539 O O . VAL A 1 73 ? 2.089 -14.904 1.896 1.00 91.50 73 VAL A O 1
ATOM 542 N N . ALA A 1 74 ? 2.690 -12.799 1.408 1.00 92.56 74 ALA A N 1
ATOM 543 C CA . ALA A 1 74 ? 4.104 -13.073 1.216 1.00 92.56 74 ALA A CA 1
ATOM 544 C C . ALA A 1 74 ? 4.969 -11.960 1.818 1.00 92.56 74 ALA A C 1
ATOM 546 O O . ALA A 1 74 ? 4.908 -10.810 1.382 1.00 92.56 74 ALA A O 1
ATOM 547 N N . ASP A 1 75 ? 5.835 -12.333 2.758 1.00 92.50 75 ASP A N 1
ATOM 548 C CA . ASP A 1 75 ? 6.925 -11.480 3.224 1.00 92.50 75 ASP A CA 1
ATOM 549 C C . ASP A 1 75 ? 8.140 -11.646 2.308 1.00 92.50 75 ASP A C 1
ATOM 551 O O . ASP A 1 75 ? 8.634 -12.754 2.069 1.00 92.50 75 ASP A O 1
ATOM 555 N N . LEU A 1 76 ? 8.636 -10.535 1.774 1.00 93.38 76 LEU A N 1
ATOM 556 C CA . LEU A 1 76 ? 9.772 -10.513 0.861 1.00 93.38 76 LEU A CA 1
ATOM 557 C C . LEU A 1 76 ? 10.606 -9.242 1.026 1.00 93.38 76 LEU A C 1
ATOM 559 O O . LEU A 1 76 ? 10.280 -8.335 1.783 1.00 93.38 76 LEU A O 1
ATOM 563 N N . GLU A 1 77 ? 11.718 -9.177 0.303 1.00 95.50 77 GLU A N 1
ATOM 564 C CA . GLU A 1 77 ? 12.574 -7.996 0.245 1.00 95.50 77 GLU A CA 1
ATOM 565 C C . GLU A 1 77 ? 12.628 -7.505 -1.207 1.00 95.50 77 GLU A C 1
ATOM 567 O O . GLU A 1 77 ? 13.078 -8.233 -2.099 1.00 95.50 77 GLU A O 1
ATOM 572 N N . THR A 1 78 ? 12.127 -6.293 -1.460 1.00 96.19 78 THR A N 1
ATOM 573 C CA . THR A 1 78 ? 12.100 -5.692 -2.802 1.00 96.19 78 THR A CA 1
ATOM 574 C C . THR A 1 78 ? 13.350 -4.864 -3.076 1.00 96.19 78 THR A C 1
ATOM 576 O O . THR A 1 78 ? 14.054 -4.415 -2.171 1.00 96.19 78 THR A O 1
ATOM 579 N N . THR A 1 79 ? 13.654 -4.675 -4.361 1.00 96.69 79 THR A N 1
ATOM 580 C CA . THR A 1 79 ? 14.768 -3.845 -4.823 1.00 96.69 79 THR A CA 1
ATOM 581 C C . THR A 1 79 ? 14.245 -2.649 -5.603 1.00 96.69 79 THR A C 1
ATOM 583 O O . THR A 1 79 ? 13.644 -2.813 -6.658 1.00 96.69 79 THR A O 1
ATOM 586 N N . TRP A 1 80 ? 14.508 -1.443 -5.114 1.00 96.62 80 TRP A N 1
ATOM 587 C CA . TRP A 1 80 ? 14.169 -0.187 -5.776 1.00 96.62 80 TRP A CA 1
ATOM 588 C C . TRP A 1 80 ? 15.426 0.447 -6.357 1.00 96.62 80 TRP A C 1
ATOM 590 O O . TRP A 1 80 ? 16.362 0.745 -5.619 1.00 96.62 80 TRP A O 1
ATOM 600 N N . TYR A 1 81 ? 15.489 0.628 -7.673 1.00 94.81 81 TYR A N 1
ATOM 601 C CA . TYR A 1 81 ? 16.724 1.072 -8.317 1.00 94.81 81 TYR A CA 1
ATOM 602 C C . TYR A 1 81 ? 16.479 1.883 -9.583 1.00 94.81 81 TYR A C 1
ATOM 604 O O . TYR A 1 81 ? 15.478 1.683 -10.269 1.00 94.81 81 TYR A O 1
ATOM 612 N N . ASP A 1 82 ? 17.424 2.759 -9.923 1.00 94.38 82 ASP A N 1
ATOM 613 C CA . ASP A 1 82 ? 17.451 3.416 -11.227 1.00 94.38 82 ASP A CA 1
ATOM 614 C C . ASP A 1 82 ? 18.156 2.517 -12.255 1.00 94.38 82 ASP A C 1
ATOM 616 O O . ASP A 1 82 ? 19.383 2.377 -12.273 1.00 94.38 82 ASP A O 1
ATOM 620 N N . ALA A 1 83 ? 17.375 1.920 -13.157 1.00 90.88 83 ALA A N 1
ATOM 621 C CA . ALA A 1 83 ? 17.859 1.041 -14.220 1.00 90.88 83 ALA A CA 1
ATOM 622 C C . ALA A 1 83 ? 18.796 1.742 -15.218 1.00 90.88 83 ALA A C 1
ATOM 624 O O . ALA A 1 83 ? 19.479 1.083 -16.005 1.00 90.88 83 ALA A O 1
ATOM 625 N N . ARG A 1 84 ? 18.855 3.078 -15.193 1.00 92.00 84 ARG A N 1
ATOM 626 C CA . ARG A 1 84 ? 19.701 3.903 -16.060 1.00 92.00 84 ARG A CA 1
ATOM 627 C C . ARG A 1 84 ? 20.749 4.696 -15.291 1.00 92.00 84 ARG A C 1
ATOM 629 O O . ARG A 1 84 ? 21.397 5.541 -15.900 1.00 92.00 84 ARG A O 1
ATOM 636 N N . ARG A 1 85 ? 21.005 4.379 -14.017 1.00 88.50 85 ARG A N 1
ATOM 637 C CA . ARG A 1 85 ? 21.966 5.107 -13.167 1.00 88.50 85 ARG A CA 1
ATOM 638 C C . ARG A 1 85 ? 23.352 5.283 -13.802 1.00 88.50 85 ARG A C 1
ATOM 640 O O . ARG A 1 85 ? 23.982 6.320 -13.634 1.00 88.50 85 ARG A O 1
ATOM 647 N N . ASN A 1 86 ? 23.804 4.302 -14.584 1.00 87.94 86 ASN A N 1
ATOM 648 C CA . ASN A 1 86 ? 25.103 4.332 -15.269 1.00 87.94 86 ASN A CA 1
ATOM 649 C C . ASN A 1 86 ? 25.059 4.939 -16.687 1.00 87.94 86 ASN A C 1
ATOM 651 O O . ASN A 1 86 ? 26.049 4.869 -17.413 1.00 87.94 86 ASN A O 1
ATOM 655 N N . ASN A 1 87 ? 23.929 5.508 -17.116 1.00 89.25 87 ASN A N 1
ATOM 656 C CA . ASN A 1 87 ? 23.763 6.113 -18.434 1.00 89.25 87 ASN A CA 1
ATOM 657 C C . ASN A 1 87 ? 23.425 7.611 -18.310 1.00 89.25 87 ASN A C 1
ATOM 659 O O . ASN A 1 87 ? 22.248 7.971 -18.304 1.00 89.25 87 ASN A O 1
ATOM 663 N N . PRO A 1 88 ? 24.436 8.500 -18.271 1.00 83.56 88 PRO A N 1
ATOM 664 C CA . PRO A 1 88 ? 24.230 9.930 -18.018 1.00 83.56 88 PRO A CA 1
ATOM 665 C C . PRO A 1 88 ? 23.453 10.654 -19.130 1.00 83.56 88 PRO A C 1
ATOM 667 O O . PRO A 1 88 ? 22.972 11.762 -18.920 1.00 83.56 88 PRO A O 1
ATOM 670 N N . ASN A 1 89 ? 23.302 10.036 -20.307 1.00 91.38 89 ASN A N 1
ATOM 671 C CA . ASN A 1 89 ? 22.576 10.609 -21.444 1.00 91.38 89 ASN A CA 1
ATOM 672 C C . ASN A 1 89 ? 21.076 10.284 -21.428 1.00 91.38 89 ASN A C 1
ATOM 674 O O . ASN A 1 89 ? 20.351 10.675 -22.345 1.00 91.38 89 ASN A O 1
ATOM 678 N N . ARG A 1 90 ? 20.594 9.532 -20.433 1.00 90.25 90 ARG A N 1
ATOM 679 C CA . ARG A 1 90 ? 19.178 9.188 -20.294 1.00 90.25 90 ARG A CA 1
ATOM 680 C C . ARG A 1 90 ? 18.676 9.593 -18.919 1.00 90.25 90 ARG A C 1
ATOM 682 O O . ARG A 1 90 ? 19.375 9.450 -17.926 1.00 90.25 90 ARG A O 1
ATOM 689 N N . SER A 1 91 ? 17.431 10.056 -18.867 1.00 89.06 91 SER A N 1
ATOM 690 C CA . SER A 1 91 ? 16.750 10.291 -17.597 1.00 89.06 91 SER A CA 1
ATOM 691 C C . SER A 1 91 ? 16.627 8.989 -16.807 1.00 89.06 91 SER A C 1
ATOM 693 O O . SER A 1 91 ? 16.427 7.927 -17.414 1.00 89.06 91 SER A O 1
ATOM 695 N N . ALA A 1 92 ? 16.690 9.106 -15.479 1.00 90.75 92 ALA A N 1
ATOM 696 C CA . ALA A 1 92 ? 16.500 8.005 -14.543 1.00 90.75 92 ALA A CA 1
ATOM 697 C C . ALA A 1 92 ? 15.236 7.199 -14.873 1.00 90.75 92 ALA A C 1
ATOM 699 O O . ALA A 1 92 ? 14.189 7.762 -15.209 1.00 90.75 92 ALA A O 1
ATOM 700 N N . GLU A 1 93 ? 15.338 5.881 -14.774 1.00 91.94 93 GLU A N 1
ATOM 701 C CA . GLU A 1 93 ? 14.226 4.953 -14.941 1.00 91.94 93 GLU A CA 1
ATOM 702 C C . GLU A 1 93 ? 14.169 4.062 -13.712 1.00 91.94 93 GLU A C 1
ATOM 704 O O . GLU A 1 93 ? 14.823 3.022 -13.639 1.00 91.94 93 GLU A O 1
ATOM 709 N N . TRP A 1 94 ? 13.400 4.510 -12.729 1.00 93.62 94 TRP A N 1
ATOM 710 C CA . TRP A 1 94 ? 13.232 3.772 -11.493 1.00 93.62 94 TRP A CA 1
ATOM 711 C C . TRP A 1 94 ? 12.359 2.543 -11.705 1.00 93.62 94 TRP A C 1
ATOM 713 O O . TRP A 1 94 ? 11.388 2.596 -12.464 1.00 93.62 94 TRP A O 1
ATOM 723 N N . ARG A 1 95 ? 12.699 1.441 -11.040 1.00 92.81 95 ARG A N 1
ATOM 724 C CA . ARG A 1 95 ? 11.945 0.186 -11.074 1.00 92.81 95 ARG A CA 1
ATOM 725 C C . ARG A 1 95 ? 11.958 -0.484 -9.713 1.00 92.81 95 ARG A C 1
ATOM 727 O O . ARG A 1 95 ? 12.970 -0.448 -9.010 1.00 92.81 95 ARG A O 1
ATOM 734 N N . LEU A 1 96 ? 10.829 -1.093 -9.364 1.00 93.81 96 LEU A N 1
ATOM 735 C CA . LEU A 1 96 ? 10.685 -1.915 -8.171 1.00 93.81 96 LEU A CA 1
ATOM 736 C C . LEU A 1 96 ? 10.689 -3.383 -8.585 1.00 93.81 96 LEU A C 1
ATOM 738 O O . LEU A 1 96 ? 9.711 -3.877 -9.138 1.00 93.81 96 LEU A O 1
ATOM 742 N N . TYR A 1 97 ? 11.794 -4.061 -8.316 1.00 93.19 97 TYR A N 1
ATOM 743 C CA . TYR A 1 97 ? 11.935 -5.494 -8.510 1.00 93.19 97 TYR A CA 1
ATOM 744 C C . TYR A 1 97 ? 11.429 -6.252 -7.281 1.00 93.19 97 TYR A C 1
ATOM 746 O O . TYR A 1 97 ? 11.749 -5.893 -6.141 1.00 93.19 97 TYR A O 1
ATOM 754 N N . TYR A 1 98 ? 10.689 -7.329 -7.513 1.00 91.88 98 TYR A N 1
ATOM 755 C CA . TYR A 1 98 ? 10.170 -8.226 -6.482 1.00 91.88 98 TYR A CA 1
ATOM 756 C C . TYR A 1 98 ? 10.509 -9.685 -6.818 1.00 91.88 98 TYR A C 1
ATOM 758 O O . TYR A 1 98 ? 10.975 -9.997 -7.905 1.00 91.88 98 TYR A O 1
ATOM 766 N N . LYS A 1 99 ? 10.341 -10.607 -5.867 1.00 89.62 99 LYS A N 1
ATOM 767 C CA . LYS A 1 99 ? 10.454 -12.049 -6.145 1.00 89.62 99 LYS A CA 1
ATOM 768 C C . LYS A 1 99 ? 9.076 -12.601 -6.482 1.00 89.62 99 LYS A C 1
ATOM 770 O O . LYS A 1 99 ? 8.094 -12.121 -5.926 1.00 89.62 99 LYS A O 1
ATOM 775 N N . ASP A 1 100 ? 9.015 -13.615 -7.344 1.00 88.75 100 ASP A N 1
ATOM 776 C CA . ASP A 1 100 ? 7.759 -14.320 -7.605 1.00 88.75 100 ASP A CA 1
ATOM 777 C C . ASP A 1 100 ? 7.146 -14.843 -6.302 1.00 88.75 100 ASP A C 1
ATOM 779 O O . ASP A 1 100 ? 7.832 -15.465 -5.485 1.00 88.75 100 ASP A O 1
ATOM 783 N N . CYS A 1 101 ? 5.857 -14.592 -6.112 1.00 91.06 101 CYS A N 1
ATOM 784 C CA . CYS A 1 101 ? 5.122 -14.995 -4.925 1.00 91.06 101 CYS A CA 1
ATOM 785 C C . CYS A 1 101 ? 3.660 -15.273 -5.275 1.00 91.06 101 CYS A C 1
ATOM 787 O O . CYS A 1 101 ? 3.146 -14.835 -6.302 1.00 91.06 101 CYS A O 1
ATOM 789 N N . GLU A 1 102 ? 2.990 -16.039 -4.419 1.00 92.62 102 GLU A N 1
ATOM 790 C CA . GLU A 1 102 ? 1.599 -16.439 -4.631 1.00 92.62 102 GLU A CA 1
ATOM 791 C C . GLU A 1 102 ? 0.640 -15.267 -4.874 1.00 92.62 102 GLU A C 1
ATOM 793 O O . GLU A 1 102 ? -0.072 -15.332 -5.877 1.00 92.62 102 GLU A O 1
ATOM 798 N N . PRO A 1 103 ? 0.670 -14.164 -4.100 1.00 93.06 103 PRO A N 1
ATOM 799 C CA . PRO A 1 103 ? -0.283 -13.090 -4.340 1.00 93.06 103 PRO A CA 1
ATOM 800 C C . PRO A 1 103 ? -0.087 -12.394 -5.705 1.00 93.06 103 PRO A C 1
ATOM 802 O O . PRO A 1 103 ? -1.062 -11.983 -6.328 1.00 93.06 103 PRO A O 1
ATOM 805 N N . ILE A 1 104 ? 1.145 -12.331 -6.237 1.00 91.12 104 ILE A N 1
ATOM 806 C CA . ILE A 1 104 ? 1.391 -11.861 -7.615 1.00 91.12 104 ILE A CA 1
ATOM 807 C C . ILE A 1 104 ? 0.822 -12.838 -8.647 1.00 91.12 104 ILE A C 1
ATOM 809 O O . ILE A 1 104 ? 0.238 -12.408 -9.637 1.00 91.12 104 ILE A O 1
ATOM 813 N N . ARG A 1 105 ? 0.973 -14.150 -8.431 1.00 90.75 105 ARG A N 1
ATOM 814 C CA . ARG A 1 105 ? 0.437 -15.173 -9.348 1.00 90.75 105 ARG A CA 1
ATOM 815 C C . ARG A 1 105 ? -1.092 -15.206 -9.375 1.00 90.75 105 ARG A C 1
ATOM 817 O O . ARG A 1 105 ? -1.664 -15.661 -10.362 1.00 90.75 105 ARG A O 1
ATOM 824 N N . MET A 1 106 ? -1.737 -14.752 -8.302 1.00 93.12 106 MET A N 1
ATOM 825 C CA . MET A 1 106 ? -3.192 -14.616 -8.217 1.00 93.12 106 MET A CA 1
ATOM 826 C C . MET A 1 106 ? -3.717 -13.354 -8.905 1.00 93.12 106 MET A C 1
ATOM 828 O O . MET A 1 106 ? -4.879 -13.340 -9.308 1.00 93.12 106 MET A O 1
ATOM 832 N N . ALA A 1 107 ? -2.875 -12.329 -9.062 1.00 92.75 107 ALA A N 1
ATOM 833 C CA . ALA A 1 107 ? -3.254 -11.060 -9.661 1.00 92.75 107 ALA A CA 1
ATOM 834 C C . ALA A 1 107 ? -3.795 -11.235 -11.085 1.00 92.75 107 ALA A C 1
ATOM 836 O O . ALA A 1 107 ? -3.296 -12.034 -11.883 1.00 92.75 107 ALA A O 1
ATOM 837 N N . ARG A 1 108 ? -4.817 -10.452 -11.422 1.00 92.44 108 ARG A N 1
ATOM 838 C CA . ARG A 1 108 ? -5.448 -10.435 -12.740 1.00 92.44 108 ARG A CA 1
ATOM 839 C C . ARG A 1 108 ? -5.566 -9.007 -13.263 1.00 92.44 108 ARG A C 1
ATOM 841 O O . ARG A 1 108 ? -5.593 -8.053 -12.486 1.00 92.44 108 ARG A O 1
ATOM 848 N N . PRO A 1 109 ? -5.655 -8.831 -14.592 1.00 91.88 109 PRO A N 1
ATOM 849 C CA . PRO A 1 109 ? -6.052 -7.549 -15.156 1.00 91.88 109 PRO A CA 1
ATOM 850 C C . PRO A 1 109 ? -7.403 -7.110 -14.5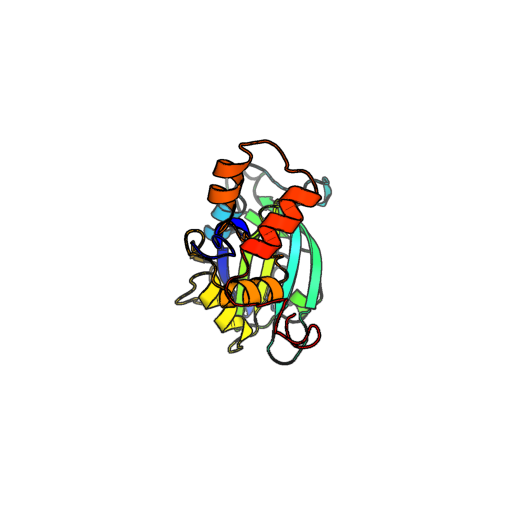75 1.00 91.88 109 PRO A C 1
ATOM 852 O O . PRO A 1 109 ? -8.316 -7.926 -14.459 1.00 91.88 109 PRO A O 1
ATOM 855 N N . GLY A 1 110 ? -7.515 -5.833 -14.222 1.00 92.81 110 GLY A N 1
ATOM 856 C CA . GLY A 1 110 ? -8.667 -5.237 -13.547 1.00 92.81 110 GLY A CA 1
ATOM 857 C C . GLY A 1 110 ? -8.492 -5.074 -12.035 1.00 92.81 110 GLY A C 1
ATOM 858 O O . GLY A 1 110 ? -9.075 -4.142 -11.479 1.00 92.81 110 GLY A O 1
ATOM 859 N N . ASP A 1 111 ? -7.674 -5.913 -11.390 1.00 95.06 111 ASP A N 1
ATOM 860 C CA . ASP A 1 111 ? -7.448 -5.862 -9.941 1.00 95.06 111 ASP A CA 1
ATOM 861 C C . ASP A 1 111 ? -6.829 -4.519 -9.523 1.00 95.06 111 ASP A C 1
ATOM 863 O O . ASP A 1 111 ? -6.012 -3.924 -10.239 1.00 95.06 111 ASP A O 1
ATOM 867 N N . LEU A 1 112 ? -7.202 -4.040 -8.337 1.00 95.12 112 LEU A N 1
ATOM 868 C CA . LEU A 1 112 ? -6.630 -2.838 -7.743 1.00 95.12 112 LEU A CA 1
ATOM 869 C C . LEU A 1 112 ? -5.310 -3.192 -7.060 1.00 95.12 112 LEU A C 1
ATOM 871 O O . LEU A 1 112 ? -5.276 -4.053 -6.189 1.00 95.12 112 LEU A O 1
ATOM 875 N N . MET A 1 113 ? -4.234 -2.487 -7.397 1.00 94.62 113 MET A N 1
ATOM 876 C CA . MET A 1 113 ? -2.944 -2.622 -6.731 1.00 94.62 113 MET A CA 1
ATOM 877 C C . MET A 1 113 ? -2.564 -1.326 -6.017 1.00 94.62 113 MET A C 1
ATOM 879 O O . MET A 1 113 ? -2.497 -0.274 -6.651 1.00 94.62 113 MET A O 1
ATOM 883 N N . CYS A 1 114 ? -2.248 -1.422 -4.728 1.00 94.94 114 CYS A N 1
ATOM 884 C CA . CYS A 1 114 ? -1.897 -0.310 -3.847 1.00 94.94 114 CYS A CA 1
ATOM 885 C C . CYS A 1 114 ? -0.510 -0.512 -3.225 1.00 94.94 114 CYS A C 1
ATOM 887 O O . CYS A 1 114 ? -0.167 -1.618 -2.818 1.00 94.94 114 CYS A O 1
ATOM 889 N N . PHE A 1 115 ? 0.259 0.568 -3.101 1.00 95.56 115 PHE A N 1
ATOM 890 C CA . PHE A 1 115 ? 1.573 0.622 -2.458 1.00 95.56 115 PHE A CA 1
ATOM 891 C C . PHE A 1 115 ? 1.552 1.677 -1.361 1.00 95.56 115 PHE A C 1
ATOM 893 O O . PHE A 1 115 ? 1.255 2.832 -1.653 1.00 95.56 115 PHE A O 1
ATOM 900 N N . GLY A 1 116 ? 1.937 1.332 -0.137 1.00 95.56 116 GLY A N 1
ATOM 901 C CA . GLY A 1 116 ? 2.055 2.296 0.958 1.00 95.56 116 GLY A CA 1
ATOM 902 C C . GLY A 1 116 ? 3.202 1.953 1.898 1.00 95.56 116 GLY A C 1
ATOM 903 O O . GLY A 1 116 ? 3.522 0.786 2.098 1.00 95.56 116 GLY A O 1
ATOM 904 N N . MET A 1 117 ? 3.846 2.970 2.467 1.00 95.56 117 MET A N 1
ATOM 905 C CA . MET A 1 117 ? 4.894 2.763 3.470 1.00 95.56 117 MET A CA 1
ATOM 906 C C . MET A 1 117 ? 4.265 2.681 4.858 1.00 95.56 117 MET A C 1
ATOM 908 O O . MET A 1 117 ? 3.622 3.636 5.300 1.00 95.56 117 MET A O 1
ATOM 912 N N . LEU A 1 118 ? 4.473 1.561 5.544 1.00 93.06 118 LEU A N 1
ATOM 913 C CA . LEU A 1 118 ? 4.133 1.401 6.953 1.00 93.06 118 LEU A CA 1
ATOM 914 C C . LEU A 1 118 ? 5.102 2.202 7.832 1.00 93.06 118 LEU A C 1
ATOM 916 O O . LEU A 1 118 ? 6.219 2.538 7.423 1.00 93.06 118 LEU A O 1
ATOM 920 N N . ARG A 1 119 ? 4.691 2.500 9.069 1.00 89.56 119 ARG A N 1
ATOM 921 C CA . ARG A 1 119 ? 5.526 3.253 10.025 1.00 89.56 119 ARG A CA 1
ATOM 922 C C . ARG A 1 119 ? 6.799 2.535 10.460 1.00 89.56 119 ARG A C 1
ATOM 924 O O . ARG A 1 119 ? 7.773 3.196 10.809 1.00 89.56 119 ARG A O 1
ATOM 931 N N . ASP A 1 120 ? 6.825 1.211 10.374 1.00 88.31 120 ASP A N 1
ATOM 932 C CA . ASP A 1 120 ? 8.016 0.390 10.610 1.00 88.31 120 ASP A CA 1
ATOM 933 C C . ASP A 1 120 ? 8.977 0.344 9.399 1.00 88.31 120 ASP A C 1
ATOM 935 O O . ASP A 1 120 ? 9.940 -0.422 9.392 1.00 88.31 120 ASP A O 1
ATOM 939 N N . ASN A 1 121 ? 8.749 1.196 8.392 1.00 90.56 121 ASN A N 1
ATOM 940 C CA . ASN A 1 121 ? 9.494 1.294 7.134 1.00 90.56 121 ASN A CA 1
ATOM 941 C C . ASN A 1 121 ? 9.367 0.079 6.207 1.00 90.56 121 ASN A C 1
ATOM 943 O O . ASN A 1 121 ? 10.117 -0.014 5.228 1.00 90.56 121 ASN A O 1
ATOM 947 N N . ARG A 1 122 ? 8.412 -0.823 6.456 1.00 93.50 122 ARG A N 1
ATOM 948 C CA . ARG A 1 122 ? 8.047 -1.841 5.472 1.00 93.50 122 ARG A CA 1
ATOM 949 C C . ARG A 1 122 ? 7.197 -1.236 4.360 1.00 93.50 122 ARG A C 1
ATOM 951 O O . 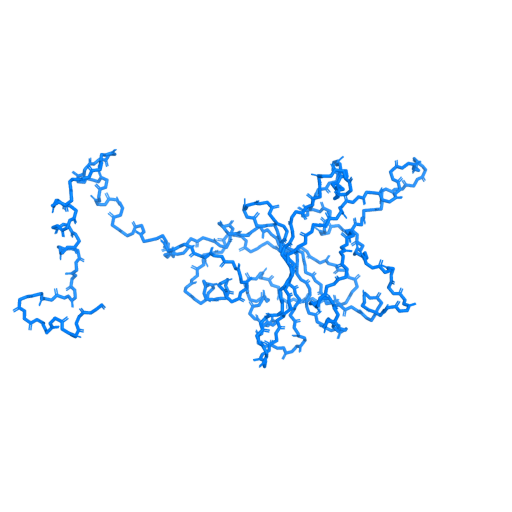ARG A 1 122 ? 6.381 -0.343 4.586 1.00 93.50 122 ARG A O 1
ATOM 958 N N . LEU A 1 123 ? 7.380 -1.738 3.147 1.00 95.44 123 LEU A N 1
ATOM 959 C CA . LEU A 1 123 ? 6.472 -1.477 2.038 1.00 95.44 123 LEU A CA 1
ATOM 960 C C . LEU A 1 123 ? 5.302 -2.462 2.122 1.00 95.44 123 LEU A C 1
ATOM 962 O O . LEU A 1 123 ? 5.512 -3.672 2.110 1.00 95.44 123 LEU A O 1
ATOM 966 N N . LEU A 1 124 ? 4.078 -1.957 2.186 1.00 94.69 124 LEU A N 1
ATOM 967 C CA . LEU A 1 124 ? 2.877 -2.759 2.010 1.00 94.69 124 LEU A CA 1
ATOM 968 C C . LEU A 1 124 ? 2.438 -2.682 0.549 1.00 94.69 124 LEU A C 1
ATOM 970 O O . LEU A 1 124 ? 2.294 -1.588 -0.005 1.00 94.69 124 LEU A O 1
ATOM 974 N N . ILE A 1 125 ? 2.224 -3.843 -0.060 1.00 94.94 125 ILE A N 1
ATOM 975 C CA . ILE A 1 125 ? 1.649 -3.980 -1.395 1.00 94.94 125 ILE A CA 1
ATOM 976 C C . ILE A 1 125 ? 0.364 -4.794 -1.264 1.00 94.94 125 ILE A C 1
ATOM 978 O O . ILE A 1 125 ? 0.405 -5.960 -0.881 1.00 94.94 125 ILE A O 1
ATOM 982 N N . ILE A 1 126 ? -0.770 -4.191 -1.603 1.00 94.31 126 ILE A N 1
ATOM 983 C CA . ILE A 1 126 ? -2.077 -4.855 -1.603 1.00 94.31 126 ILE A CA 1
ATOM 984 C C . ILE A 1 126 ? -2.528 -5.033 -3.044 1.00 94.31 126 ILE A C 1
ATOM 986 O O . ILE A 1 126 ? -2.457 -4.092 -3.832 1.00 94.31 126 ILE A O 1
ATOM 990 N N . ILE A 1 127 ? -3.023 -6.221 -3.368 1.00 95.06 127 ILE A N 1
ATOM 991 C CA . ILE A 1 127 ? -3.745 -6.518 -4.599 1.00 95.06 127 ILE A CA 1
ATOM 992 C C . ILE A 1 127 ? -5.154 -6.934 -4.189 1.00 95.06 127 ILE A C 1
ATOM 994 O O . ILE A 1 127 ? -5.322 -7.940 -3.509 1.00 95.06 127 ILE A O 1
ATOM 998 N N . ALA A 1 128 ? -6.160 -6.153 -4.558 1.00 95.19 128 ALA A N 1
ATOM 999 C CA . ALA A 1 128 ? -7.556 -6.460 -4.287 1.00 95.19 128 ALA A CA 1
ATOM 1000 C C . ALA A 1 128 ? -8.256 -6.861 -5.585 1.00 95.19 128 ALA A C 1
ATOM 1002 O O . ALA A 1 128 ? -8.166 -6.149 -6.590 1.00 95.19 128 ALA A O 1
ATOM 1003 N N . GLN A 1 129 ? -8.942 -8.001 -5.546 1.00 96.44 129 GLN A N 1
ATOM 1004 C CA . GLN A 1 129 ? -9.671 -8.554 -6.678 1.00 96.44 129 GLN A CA 1
ATOM 1005 C C . GLN A 1 129 ? -10.661 -7.533 -7.250 1.00 96.44 129 GLN A C 1
ATOM 1007 O O . GLN A 1 129 ? -11.367 -6.855 -6.503 1.00 96.44 129 GLN A O 1
ATOM 1012 N N . HIS A 1 130 ? -10.730 -7.432 -8.572 1.00 95.38 130 HIS A N 1
ATOM 1013 C CA . HIS A 1 130 ? -11.680 -6.545 -9.233 1.00 95.38 130 HIS A CA 1
ATOM 1014 C C . HIS A 1 130 ? -13.140 -6.857 -8.859 1.00 95.38 130 HIS A C 1
ATOM 1016 O O . HIS A 1 130 ? -13.547 -8.017 -8.853 1.00 95.38 130 HIS A O 1
ATOM 1022 N N . ASP A 1 131 ? -13.919 -5.804 -8.600 1.00 94.56 131 ASP A N 1
ATOM 1023 C CA . ASP A 1 131 ? -15.340 -5.830 -8.242 1.00 94.56 131 ASP A CA 1
ATOM 1024 C C . ASP A 1 131 ? -15.625 -6.625 -6.954 1.00 94.56 131 ASP A C 1
ATOM 1026 O O . ASP A 1 131 ? -16.724 -7.143 -6.756 1.00 94.56 131 ASP A O 1
ATOM 1030 N N . SER A 1 132 ? -14.636 -6.680 -6.056 1.00 93.81 132 SER A N 1
ATOM 1031 C CA . SER A 1 132 ? -14.754 -7.289 -4.730 1.00 93.81 132 SER A CA 1
ATOM 1032 C C . SER A 1 132 ? -15.059 -6.265 -3.632 1.00 93.81 132 SER A C 1
ATOM 1034 O O . SER A 1 132 ? -14.805 -5.059 -3.754 1.00 93.81 132 SER A O 1
ATOM 1036 N N . THR A 1 133 ? -15.552 -6.763 -2.503 1.00 91.44 133 THR A N 1
ATOM 1037 C CA . THR A 1 133 ? -15.686 -6.004 -1.257 1.00 91.44 133 THR A CA 1
ATOM 1038 C C . THR A 1 133 ? -14.320 -5.526 -0.771 1.00 91.44 133 THR A C 1
ATOM 1040 O O . THR A 1 133 ? -14.199 -4.379 -0.336 1.00 91.44 133 THR A O 1
ATOM 1043 N N . ALA A 1 134 ? -13.276 -6.349 -0.916 1.00 90.62 134 ALA A N 1
ATOM 1044 C CA . ALA A 1 134 ? -11.905 -5.956 -0.594 1.00 90.62 134 ALA A CA 1
ATOM 1045 C C . ALA A 1 134 ? -11.427 -4.741 -1.418 1.00 90.62 134 ALA A C 1
ATOM 1047 O O . ALA A 1 134 ? -10.813 -3.823 -0.866 1.00 90.62 134 ALA A O 1
ATOM 1048 N N . GLU A 1 135 ? -11.749 -4.676 -2.719 1.00 93.75 135 GLU A N 1
ATOM 1049 C CA . GLU A 1 135 ? -11.453 -3.501 -3.557 1.00 93.75 135 GLU A CA 1
ATOM 1050 C C . GLU A 1 135 ? -12.183 -2.263 -3.023 1.00 93.75 135 GLU A C 1
ATOM 1052 O O . GLU A 1 135 ? -11.573 -1.201 -2.870 1.00 93.75 135 GLU A O 1
ATOM 1057 N N . ALA A 1 136 ? -13.474 -2.386 -2.703 1.00 91.81 136 ALA A N 1
ATOM 1058 C CA . ALA A 1 136 ? -14.268 -1.278 -2.173 1.00 91.81 136 ALA A CA 1
ATOM 1059 C C . ALA A 1 136 ? -13.733 -0.764 -0.822 1.00 91.81 136 ALA A C 1
ATOM 1061 O O . ALA A 1 136 ? -13.633 0.449 -0.620 1.00 91.81 136 ALA A O 1
ATOM 1062 N N . GLN A 1 137 ? -13.341 -1.668 0.079 1.00 90.38 137 GLN A N 1
ATOM 1063 C CA . GLN A 1 137 ? -12.752 -1.334 1.377 1.00 90.38 137 GLN A CA 1
ATOM 1064 C C . GLN A 1 137 ? -11.398 -0.633 1.225 1.00 90.38 137 GLN A C 1
ATOM 1066 O O . GLN A 1 137 ? -11.189 0.422 1.827 1.00 90.38 137 GLN A O 1
ATOM 1071 N N . ALA A 1 138 ? -10.505 -1.155 0.377 1.00 91.75 138 ALA A N 1
ATOM 1072 C CA . ALA A 1 138 ? -9.217 -0.524 0.097 1.00 91.75 138 ALA A CA 1
ATOM 1073 C C . ALA A 1 138 ? -9.395 0.879 -0.505 1.00 91.75 138 ALA A C 1
ATOM 1075 O O . ALA A 1 138 ? -8.710 1.822 -0.098 1.00 91.75 138 ALA A O 1
ATOM 1076 N N . LYS A 1 139 ? -10.353 1.050 -1.427 1.00 93.19 139 LYS A N 1
ATOM 1077 C CA . LYS A 1 139 ? -10.662 2.362 -2.009 1.00 93.19 139 LYS A CA 1
ATOM 1078 C C . LYS A 1 139 ? -11.162 3.358 -0.977 1.00 93.19 139 LYS A C 1
ATOM 1080 O O . LYS A 1 139 ? -10.667 4.482 -0.917 1.00 93.19 139 LYS A O 1
ATOM 1085 N N . TRP A 1 140 ? -12.115 2.942 -0.147 1.00 91.25 140 TRP A N 1
ATOM 1086 C CA . TRP A 1 140 ? -12.656 3.780 0.916 1.00 91.25 140 TRP A CA 1
ATOM 1087 C C . TRP A 1 140 ? -11.573 4.190 1.918 1.00 91.25 140 TRP A C 1
ATOM 1089 O O . TRP A 1 140 ? -11.499 5.357 2.307 1.00 91.25 140 TRP A O 1
ATOM 1099 N N . LEU A 1 141 ? -10.711 3.250 2.310 1.00 90.56 141 LEU A N 1
ATOM 1100 C CA . LEU A 1 141 ? -9.662 3.485 3.295 1.00 90.56 141 LEU A CA 1
ATOM 1101 C C . LEU A 1 141 ? -8.605 4.452 2.764 1.00 90.56 141 LEU A C 1
ATOM 1103 O O . LEU A 1 141 ? -8.244 5.405 3.447 1.00 90.56 141 LEU A O 1
ATOM 1107 N N . PHE A 1 142 ? -8.151 4.274 1.525 1.00 91.69 142 PHE A N 1
ATOM 1108 C CA . PHE A 1 142 ? -7.082 5.095 0.955 1.00 91.69 142 PHE A CA 1
ATOM 1109 C C . PHE A 1 142 ? -7.568 6.340 0.203 1.00 91.69 142 PHE A C 1
ATOM 1111 O O . PHE A 1 142 ? -6.736 7.090 -0.300 1.00 91.69 142 PHE A O 1
ATOM 1118 N N . GLY A 1 143 ? -8.879 6.605 0.157 1.00 92.12 143 GLY A N 1
ATOM 1119 C CA . GLY A 1 143 ? -9.429 7.774 -0.542 1.00 92.12 143 GLY A CA 1
ATOM 1120 C C . GLY A 1 143 ? -9.222 7.683 -2.057 1.00 92.12 143 GLY A C 1
ATOM 1121 O O . GLY A 1 143 ? -8.692 8.598 -2.691 1.00 92.12 143 GLY A O 1
ATOM 1122 N N . ILE A 1 144 ? -9.564 6.530 -2.627 1.00 91.88 144 ILE A N 1
ATOM 1123 C CA . ILE A 1 144 ? -9.398 6.229 -4.047 1.00 91.88 144 ILE A CA 1
ATOM 1124 C C . ILE A 1 144 ? -10.766 6.325 -4.731 1.00 91.88 144 ILE A C 1
ATOM 1126 O O . ILE A 1 144 ? -11.568 5.394 -4.664 1.00 91.88 144 ILE A O 1
ATOM 1130 N N . ASP A 1 145 ? -11.017 7.448 -5.403 1.00 82.56 145 ASP A N 1
ATOM 1131 C CA . ASP A 1 145 ? -12.322 7.725 -6.017 1.00 82.56 145 ASP A CA 1
ATOM 1132 C C . ASP A 1 145 ? -12.460 7.166 -7.446 1.00 82.56 145 ASP A C 1
ATOM 1134 O O . ASP A 1 145 ? -13.528 6.679 -7.813 1.00 82.56 145 ASP A O 1
ATOM 1138 N N . ASP A 1 146 ? -11.398 7.216 -8.262 1.00 71.12 146 ASP A N 1
ATOM 1139 C CA . ASP A 1 146 ? -11.405 6.695 -9.638 1.00 71.12 146 ASP A CA 1
ATOM 1140 C C . ASP A 1 146 ? -9.989 6.324 -10.119 1.00 71.12 146 ASP A C 1
ATOM 1142 O O . ASP A 1 146 ? -9.177 7.196 -10.464 1.00 71.12 146 ASP A O 1
ATOM 1146 N N . GLU A 1 147 ? -9.707 5.017 -10.164 1.00 68.25 147 GLU A N 1
ATOM 1147 C CA . GLU A 1 147 ? -8.480 4.472 -10.752 1.00 68.25 147 GLU A CA 1
ATOM 1148 C C . GLU A 1 147 ? -8.724 3.974 -12.167 1.00 68.25 147 GLU A C 1
ATOM 1150 O O . GLU A 1 147 ? -9.562 3.108 -12.423 1.00 68.25 147 GLU A O 1
ATOM 1155 N N . GLN A 1 148 ? -7.918 4.508 -13.077 1.00 68.75 148 GLN A N 1
ATOM 1156 C CA . GLN A 1 148 ? -7.902 4.152 -14.488 1.00 68.75 148 GLN A CA 1
ATOM 1157 C C . GLN A 1 148 ? -6.708 3.230 -14.754 1.00 68.75 148 GLN A C 1
ATOM 1159 O O . GLN A 1 148 ? -5.706 3.256 -14.034 1.00 68.75 148 GLN A O 1
ATOM 1164 N N . GLU A 1 149 ? -6.783 2.441 -15.821 1.00 71.31 149 GLU A N 1
ATOM 1165 C CA . GLU A 1 149 ? -5.623 1.687 -16.294 1.00 71.31 149 GLU A CA 1
ATOM 1166 C C . GLU A 1 149 ? -4.480 2.633 -16.716 1.00 71.31 149 GLU A C 1
ATOM 1168 O O . GLU A 1 149 ? -4.701 3.739 -17.217 1.00 71.31 149 GLU A O 1
ATOM 1173 N N . GLY A 1 150 ? -3.234 2.178 -16.553 1.00 68.00 150 GLY A N 1
ATOM 1174 C CA . GLY A 1 150 ? -2.063 2.759 -17.221 1.00 68.00 150 GLY A CA 1
ATOM 1175 C C . GLY A 1 150 ? -0.987 3.366 -16.316 1.00 68.00 150 GLY A C 1
ATOM 1176 O O . GLY A 1 150 ? 0.192 3.267 -16.653 1.00 68.00 150 GLY A O 1
ATOM 1177 N N . ALA A 1 151 ? -1.325 3.963 -15.169 1.00 77.06 151 ALA A N 1
ATOM 1178 C CA . ALA A 1 151 ? -0.315 4.503 -14.252 1.00 77.06 151 ALA A CA 1
ATOM 1179 C C . ALA A 1 151 ? -0.815 4.593 -12.808 1.00 77.06 151 ALA A C 1
ATOM 1181 O O . ALA A 1 151 ? -1.953 4.980 -12.580 1.00 77.06 151 ALA A O 1
ATOM 1182 N N . PHE A 1 152 ? 0.078 4.336 -11.844 1.00 84.81 152 PHE A N 1
ATOM 1183 C CA . PHE A 1 152 ? -0.189 4.637 -10.438 1.00 84.81 152 PHE A CA 1
ATOM 1184 C C . PHE A 1 152 ? -0.468 6.116 -10.197 1.00 84.81 152 PHE A C 1
ATOM 1186 O O . PHE A 1 152 ? 0.307 6.973 -10.640 1.00 84.81 152 PHE A O 1
ATOM 1193 N N . ARG A 1 153 ? -1.513 6.382 -9.425 1.00 90.81 153 ARG A N 1
ATOM 1194 C CA . ARG A 1 153 ? -1.888 7.685 -8.885 1.00 90.81 153 ARG A CA 1
ATOM 1195 C C . ARG A 1 153 ? -1.575 7.737 -7.401 1.00 90.81 153 ARG A C 1
ATOM 1197 O O . ARG A 1 153 ? -1.451 6.711 -6.748 1.00 90.81 153 ARG A O 1
ATOM 1204 N N . PHE A 1 154 ? -1.354 8.942 -6.893 1.00 91.94 154 PHE A N 1
ATOM 1205 C CA . PHE A 1 154 ? -0.980 9.169 -5.502 1.00 91.94 154 PHE A CA 1
ATOM 1206 C C . PHE A 1 154 ? -2.195 9.658 -4.717 1.00 91.94 154 PHE A C 1
ATOM 1208 O O . PHE A 1 154 ? -2.798 10.660 -5.102 1.00 91.94 154 PHE A O 1
ATOM 1215 N N . HIS A 1 155 ? -2.493 8.990 -3.608 1.00 93.81 155 HIS A N 1
ATOM 1216 C CA . HIS A 1 155 ? -3.620 9.261 -2.723 1.00 93.81 155 HIS A CA 1
ATOM 1217 C C . HIS A 1 155 ? -3.099 9.530 -1.322 1.00 93.81 155 HIS A C 1
ATOM 1219 O O . HIS A 1 155 ? -2.303 8.762 -0.781 1.00 93.81 155 HIS A O 1
ATOM 1225 N N . ASP A 1 156 ? -3.547 10.631 -0.733 1.00 94.38 156 ASP A N 1
ATOM 1226 C CA . ASP A 1 156 ? -3.181 11.009 0.623 1.00 94.38 156 ASP A CA 1
ATOM 1227 C C . ASP A 1 156 ? -4.446 11.139 1.462 1.00 94.38 156 ASP A C 1
ATOM 1229 O O . ASP A 1 156 ? -5.138 12.154 1.414 1.00 94.38 156 ASP A O 1
ATOM 1233 N N . ASN A 1 157 ? -4.748 10.074 2.203 1.00 94.25 157 ASN A N 1
ATOM 1234 C CA . ASN A 1 157 ? -5.843 10.034 3.166 1.00 94.25 157 ASN A CA 1
ATOM 1235 C C . ASN A 1 157 ? -5.323 9.982 4.612 1.00 94.25 157 ASN A C 1
ATOM 1237 O O . ASN A 1 157 ? -6.031 9.551 5.517 1.00 94.25 157 ASN A O 1
ATOM 1241 N N . THR A 1 158 ? -4.064 10.380 4.839 1.00 93.00 158 THR A N 1
ATOM 1242 C CA . THR A 1 158 ? -3.374 10.184 6.126 1.00 93.00 158 THR A CA 1
ATOM 1243 C C . THR A 1 158 ? -3.968 10.998 7.277 1.00 93.00 158 THR A C 1
ATOM 1245 O O . THR A 1 158 ? -3.900 10.573 8.428 1.00 93.00 158 THR A O 1
ATOM 1248 N N . GLU A 1 159 ? -4.597 12.136 6.985 1.00 93.25 159 GLU A N 1
ATOM 1249 C CA . GLU A 1 159 ? -5.198 13.024 7.989 1.00 93.25 159 GLU A CA 1
ATOM 1250 C C . GLU A 1 159 ? -6.585 12.570 8.470 1.00 93.25 159 GLU A C 1
ATOM 1252 O O . GLU A 1 159 ? -7.117 13.124 9.435 1.00 93.25 159 GLU A O 1
ATOM 1257 N N . ARG A 1 160 ? -7.185 11.572 7.811 1.00 90.94 160 ARG A N 1
ATOM 1258 C CA . ARG A 1 160 ? -8.513 11.066 8.152 1.00 90.94 160 ARG A CA 1
ATOM 1259 C C . ARG A 1 160 ? -8.480 10.309 9.484 1.00 90.94 160 ARG A C 1
ATOM 1261 O O . ARG A 1 160 ? -7.616 9.455 9.689 1.00 90.94 160 ARG A O 1
ATOM 1268 N N . GLU A 1 161 ? -9.434 10.609 10.369 1.00 90.25 161 GLU A N 1
ATOM 1269 C CA . GLU A 1 161 ? -9.645 9.828 11.596 1.00 90.25 161 GLU A CA 1
ATOM 1270 C C . GLU A 1 161 ? -10.032 8.387 11.243 1.00 90.25 161 GLU A C 1
ATOM 1272 O O . GLU A 1 161 ? -10.851 8.147 10.351 1.00 90.25 161 GLU A O 1
ATOM 1277 N N . LEU A 1 162 ? -9.418 7.435 11.939 1.00 88.69 162 LEU A N 1
ATOM 1278 C CA . LEU A 1 162 ? -9.668 6.014 11.772 1.00 88.69 162 LEU A CA 1
ATOM 1279 C C . LEU A 1 162 ? -10.801 5.605 12.714 1.00 88.69 162 LEU A C 1
ATOM 1281 O O . LEU A 1 162 ? -10.616 5.578 13.926 1.00 88.69 162 LEU A O 1
ATOM 1285 N N . ASP A 1 163 ? -11.987 5.330 12.188 1.00 85.38 163 ASP A N 1
ATOM 1286 C CA . ASP A 1 163 ? -13.091 4.793 12.989 1.00 85.38 163 ASP A CA 1
ATOM 1287 C C . ASP A 1 163 ? -12.962 3.267 13.168 1.00 85.38 163 ASP A C 1
ATOM 1289 O O . ASP A 1 163 ? -12.070 2.632 12.605 1.00 85.38 163 ASP A O 1
ATOM 1293 N N . ALA A 1 164 ? -13.857 2.662 13.954 1.00 83.06 164 ALA A N 1
ATOM 1294 C CA . ALA A 1 164 ? -13.844 1.218 14.204 1.00 83.06 164 ALA A CA 1
ATOM 1295 C C . ALA A 1 164 ? -13.958 0.384 12.913 1.00 83.06 164 ALA A C 1
ATOM 1297 O O . ALA A 1 164 ? -13.382 -0.696 12.817 1.00 83.06 164 ALA A O 1
ATOM 1298 N N . PHE A 1 165 ? -14.669 0.890 11.900 1.00 80.06 165 PHE A N 1
ATOM 1299 C CA . PHE A 1 165 ? -14.780 0.216 10.608 1.00 80.06 165 PHE A CA 1
ATOM 1300 C C . PHE A 1 165 ? -13.458 0.276 9.836 1.00 80.06 165 PHE A C 1
ATOM 1302 O O . PHE A 1 165 ? -13.001 -0.732 9.304 1.00 80.06 165 PHE A O 1
ATOM 1309 N N . GLY A 1 166 ? -12.791 1.430 9.826 1.00 84.19 166 GLY A N 1
ATOM 1310 C CA . GLY A 1 166 ? -11.449 1.565 9.274 1.00 84.19 166 GLY A CA 1
ATOM 1311 C C . GLY A 1 166 ? -10.417 0.716 10.014 1.00 84.19 166 GLY A C 1
ATOM 1312 O O . GLY A 1 166 ? -9.553 0.133 9.363 1.00 84.19 166 GLY A O 1
ATOM 1313 N N . ALA A 1 167 ? -10.527 0.595 11.339 1.00 86.69 167 ALA A N 1
ATOM 1314 C CA . ALA A 1 167 ? -9.676 -0.281 12.139 1.00 86.69 167 ALA A CA 1
ATOM 1315 C C . ALA A 1 167 ? -9.842 -1.755 11.735 1.00 86.69 167 ALA A C 1
ATOM 1317 O O . ALA A 1 167 ? -8.851 -2.418 11.441 1.00 86.69 167 ALA A O 1
ATOM 1318 N N . GLN A 1 168 ? -11.085 -2.231 11.597 1.00 79.94 168 GLN A N 1
ATOM 1319 C CA . GLN A 1 168 ? -11.376 -3.578 11.086 1.00 79.94 168 GLN A CA 1
ATOM 1320 C C . GLN A 1 168 ? -10.808 -3.800 9.681 1.00 79.94 168 GLN A C 1
ATOM 1322 O O . GLN A 1 168 ? -10.267 -4.867 9.394 1.00 79.94 168 GLN A O 1
ATOM 1327 N N . ILE A 1 169 ? -10.904 -2.796 8.801 1.00 79.81 169 ILE A N 1
ATOM 1328 C CA . ILE A 1 169 ? -10.300 -2.876 7.468 1.00 79.81 169 ILE A CA 1
ATOM 1329 C C . ILE A 1 169 ? -8.777 -2.975 7.587 1.00 79.81 169 ILE A C 1
ATOM 1331 O O . ILE A 1 169 ? -8.186 -3.818 6.927 1.00 79.81 169 ILE A O 1
ATOM 1335 N N . PHE A 1 170 ? -8.118 -2.172 8.423 1.00 84.62 170 PHE A N 1
ATOM 1336 C CA . PHE A 1 170 ? -6.670 -2.277 8.615 1.00 84.62 170 PHE A CA 1
ATOM 1337 C C . PHE A 1 170 ? -6.238 -3.647 9.126 1.00 84.62 170 PHE A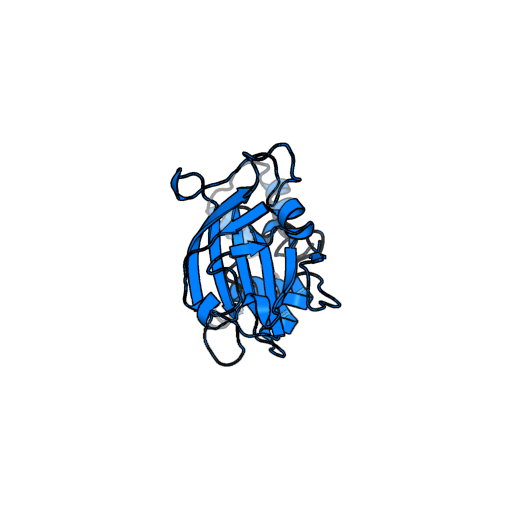 C 1
ATOM 1339 O O . PHE A 1 170 ? -5.307 -4.219 8.560 1.00 84.62 170 PHE A O 1
ATOM 1346 N N . GLU A 1 171 ? -6.938 -4.209 10.106 1.00 83.19 171 GLU A N 1
ATOM 1347 C CA . GLU A 1 171 ? -6.657 -5.561 10.588 1.00 83.19 171 GLU A CA 1
ATOM 1348 C C . GLU A 1 171 ? -6.843 -6.608 9.481 1.00 83.19 171 GLU A C 1
ATOM 1350 O O . GLU A 1 171 ? -5.978 -7.466 9.291 1.00 83.19 171 GLU A O 1
ATOM 1355 N N . ALA A 1 172 ? -7.909 -6.496 8.678 1.00 71.81 172 ALA A N 1
ATOM 1356 C CA . ALA A 1 172 ? -8.131 -7.355 7.511 1.00 71.81 172 ALA A CA 1
ATOM 1357 C C . ALA A 1 172 ? -7.033 -7.199 6.438 1.00 71.81 172 ALA A C 1
ATOM 1359 O O . ALA A 1 172 ? -6.695 -8.159 5.744 1.00 71.81 172 ALA A O 1
ATOM 1360 N N . LEU A 1 173 ? -6.437 -6.008 6.334 1.00 69.25 173 LEU A N 1
ATOM 1361 C CA . LEU A 1 173 ? -5.281 -5.701 5.486 1.00 69.25 173 LEU A CA 1
ATOM 1362 C C . LEU A 1 173 ? -3.932 -6.062 6.139 1.00 69.25 173 LEU A C 1
ATOM 1364 O O . LEU A 1 173 ? -2.885 -5.717 5.592 1.00 69.25 173 LEU A O 1
ATOM 1368 N N . GLY A 1 174 ? -3.926 -6.723 7.302 1.00 70.62 174 GLY A N 1
ATOM 1369 C CA . GLY A 1 174 ? -2.709 -7.139 8.008 1.00 70.62 174 GLY A CA 1
ATOM 1370 C C . GLY A 1 174 ? -1.937 -6.003 8.690 1.00 70.62 174 GLY A C 1
ATOM 1371 O O . GLY A 1 174 ? -0.763 -6.174 9.031 1.00 70.62 174 GLY A O 1
ATOM 1372 N N . ILE A 1 175 ? -2.565 -4.843 8.884 1.00 80.38 175 ILE A N 1
ATOM 1373 C CA . ILE A 1 175 ? -2.014 -3.699 9.612 1.00 80.38 175 ILE A CA 1
ATOM 1374 C C . ILE A 1 175 ? -2.497 -3.782 11.062 1.00 80.38 175 ILE A C 1
ATOM 1376 O O . ILE A 1 175 ? -3.695 -3.752 11.326 1.00 80.38 175 ILE A O 1
ATOM 1380 N N . ASN A 1 176 ? -1.561 -3.868 12.008 1.00 79.31 176 ASN A N 1
ATOM 1381 C CA . ASN A 1 176 ? -1.892 -3.901 13.430 1.00 79.31 176 ASN A CA 1
ATOM 1382 C C . ASN A 1 176 ? -2.393 -2.526 13.892 1.00 79.31 176 ASN A C 1
ATOM 1384 O O . ASN A 1 176 ? -1.657 -1.541 13.781 1.00 79.31 176 ASN A O 1
ATOM 1388 N N . VAL A 1 177 ? -3.616 -2.475 14.417 1.00 83.38 177 VAL A N 1
ATOM 1389 C CA . VAL A 1 177 ? -4.230 -1.254 14.945 1.00 83.38 177 VAL A CA 1
ATOM 1390 C C . VAL A 1 177 ? -4.123 -1.262 16.464 1.00 83.38 177 VAL A C 1
ATOM 1392 O O . VAL A 1 177 ? -4.439 -2.256 17.110 1.00 83.38 177 VAL A O 1
ATOM 1395 N N . GLU A 1 178 ? -3.661 -0.159 17.048 1.00 76.94 178 GLU A N 1
ATOM 1396 C CA . GLU A 1 178 ? -3.615 -0.005 18.501 1.00 76.94 178 GLU A CA 1
ATOM 1397 C C . GLU A 1 178 ? -4.798 0.854 18.943 1.00 76.94 178 GLU A C 1
ATOM 1399 O O . GLU A 1 178 ? -4.989 1.966 18.447 1.00 76.94 178 GLU A O 1
ATOM 1404 N N . VAL A 1 179 ? -5.584 0.346 19.893 1.00 73.00 179 VAL A N 1
ATOM 1405 C CA . VAL A 1 179 ? -6.632 1.141 20.536 1.00 73.00 179 VAL A CA 1
ATOM 1406 C C . VAL A 1 179 ? -5.957 2.154 21.456 1.00 73.00 179 VAL A C 1
ATOM 1408 O O . VAL A 1 179 ? -5.348 1.801 22.467 1.00 73.00 179 VAL A O 1
ATOM 1411 N N . ARG A 1 180 ? -6.055 3.424 21.086 1.00 66.00 180 ARG A N 1
ATOM 1412 C CA . ARG A 1 180 ? -5.711 4.581 21.904 1.00 66.00 180 ARG A CA 1
ATOM 1413 C C . ARG A 1 180 ? -6.952 5.002 22.675 1.00 66.00 180 ARG A C 1
ATOM 1415 O O . ARG A 1 180 ? -7.638 5.947 22.292 1.00 66.00 180 ARG A O 1
ATOM 1422 N N . ASP A 1 181 ? -7.251 4.295 23.760 1.00 62.19 181 ASP A N 1
ATOM 1423 C CA . ASP A 1 181 ? -8.243 4.785 24.717 1.00 62.19 181 ASP A CA 1
ATOM 1424 C C . ASP A 1 181 ? -7.616 5.888 25.585 1.00 62.19 181 ASP A C 1
ATOM 1426 O O . ASP A 1 181 ? -7.226 5.699 26.739 1.00 62.19 181 ASP A O 1
ATOM 1430 N N . ASP A 1 182 ? -7.472 7.066 24.981 1.00 65.81 182 ASP A N 1
ATOM 1431 C CA . ASP A 1 182 ? -6.951 8.258 25.647 1.00 65.81 182 ASP A CA 1
ATOM 1432 C C . ASP A 1 182 ? -8.035 8.951 26.497 1.00 65.81 182 ASP A C 1
ATOM 1434 O O . ASP A 1 182 ? -7.775 10.003 27.088 1.00 65.81 182 ASP A O 1
ATOM 1438 N N . THR A 1 183 ? -9.247 8.382 26.583 1.00 70.75 183 THR A N 1
ATOM 1439 C CA . THR A 1 183 ? -10.423 8.990 27.229 1.00 70.75 183 THR A CA 1
ATOM 1440 C C . THR A 1 183 ? -10.129 9.414 28.662 1.00 70.75 183 THR A 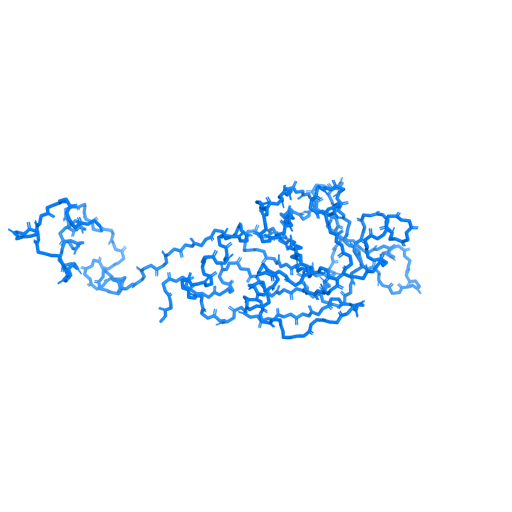C 1
ATOM 1442 O O . THR A 1 183 ? -10.434 10.537 29.069 1.00 70.75 183 THR A O 1
ATOM 1445 N N . TYR A 1 184 ? -9.458 8.543 29.413 1.00 75.50 184 TYR A N 1
ATOM 1446 C CA . TYR A 1 184 ? -9.119 8.778 30.814 1.00 75.50 184 TYR A CA 1
ATOM 1447 C C . TYR A 1 184 ? -7.731 9.395 31.007 1.00 75.50 184 TYR A C 1
ATOM 1449 O O . TYR A 1 184 ? -7.399 9.835 32.108 1.00 75.50 184 TYR A O 1
ATOM 1457 N N . LEU A 1 185 ? -6.915 9.494 29.954 1.00 78.12 185 LEU A N 1
ATOM 1458 C CA . LEU A 1 185 ? -5.522 9.932 30.054 1.00 78.12 185 LEU A CA 1
ATOM 1459 C C . LEU A 1 185 ? -5.370 11.336 30.686 1.00 78.12 185 LEU A C 1
ATOM 1461 O O . LEU A 1 185 ? -4.524 11.489 31.574 1.00 78.12 185 LEU A O 1
ATOM 1465 N N . PRO A 1 186 ? -6.187 12.358 30.346 1.00 82.38 186 PRO A N 1
ATOM 1466 C CA . PRO A 1 186 ? -6.129 13.660 31.014 1.00 82.38 186 PRO A CA 1
ATOM 1467 C C . PRO A 1 186 ? -6.479 13.598 32.505 1.00 82.38 186 PRO A C 1
ATOM 1469 O O . PRO A 1 186 ? -5.861 14.296 33.310 1.00 82.38 186 PRO A O 1
ATOM 1472 N N . GLU A 1 187 ? -7.445 12.760 32.887 1.00 84.12 187 GLU A N 1
ATOM 1473 C CA . GLU A 1 187 ? -7.850 12.576 34.283 1.00 84.12 187 GLU A CA 1
ATOM 1474 C C . GLU A 1 187 ? -6.747 11.877 35.083 1.00 84.12 187 GLU A C 1
ATOM 1476 O O . GLU A 1 187 ? -6.380 12.325 36.172 1.00 84.12 187 GLU A O 1
ATOM 1481 N N . MET A 1 188 ? -6.139 10.841 34.501 1.00 85.88 188 MET A N 1
ATOM 1482 C CA . MET A 1 188 ? -5.010 10.126 35.088 1.00 85.88 188 MET A CA 1
ATOM 1483 C C . MET A 1 188 ? -3.792 11.045 35.276 1.00 85.88 188 MET A C 1
ATOM 1485 O O . MET A 1 188 ? -3.188 11.049 36.353 1.00 85.88 188 MET A O 1
ATOM 1489 N N . ILE A 1 189 ? -3.463 11.883 34.281 1.00 87.75 189 ILE A N 1
ATOM 1490 C CA . ILE A 1 189 ? -2.406 12.905 34.398 1.00 87.75 189 ILE A CA 1
ATOM 1491 C C . ILE A 1 189 ? -2.775 13.942 35.466 1.00 87.75 189 ILE A C 1
ATOM 1493 O O . ILE A 1 189 ? -1.916 14.353 36.245 1.00 87.75 189 ILE A O 1
ATOM 1497 N N . GLY A 1 190 ? -4.041 14.353 35.553 1.00 87.56 190 GLY A N 1
ATOM 1498 C CA . GLY A 1 190 ? -4.512 15.255 36.605 1.00 87.56 190 GLY A CA 1
ATOM 1499 C C . GLY A 1 190 ? -4.351 14.666 38.012 1.00 87.56 190 GLY A C 1
ATOM 1500 O O . GLY A 1 190 ? -3.978 15.382 38.942 1.00 87.56 190 GLY A O 1
ATOM 1501 N N . ARG A 1 191 ? -4.589 13.359 38.165 1.00 88.69 191 ARG A N 1
ATOM 1502 C CA . ARG A 1 191 ? -4.582 12.655 39.453 1.00 88.69 191 ARG A CA 1
ATOM 1503 C C . ARG A 1 191 ? -3.183 12.264 39.927 1.00 88.69 191 ARG A C 1
ATOM 1505 O O . ARG A 1 191 ? -2.870 12.444 41.104 1.00 88.69 191 ARG A O 1
ATOM 1512 N N . TRP A 1 192 ? -2.337 11.753 39.034 1.00 91.56 192 TRP A N 1
ATOM 1513 C CA . TRP A 1 192 ? -1.018 11.208 39.392 1.00 91.56 192 TRP A CA 1
ATOM 1514 C C . TRP A 1 192 ? 0.167 11.970 38.780 1.00 91.56 192 TRP A C 1
ATOM 1516 O O . TRP A 1 192 ? 1.322 11.741 39.164 1.00 91.56 192 TRP A O 1
ATOM 1526 N N . GLY A 1 193 ? -0.088 12.934 37.893 1.00 87.38 193 GLY A N 1
ATOM 1527 C CA . GLY A 1 193 ? 0.946 13.616 37.118 1.00 87.38 193 GLY A CA 1
ATOM 1528 C C . GLY A 1 193 ? 1.615 12.664 36.128 1.00 87.38 193 GLY A C 1
ATOM 1529 O O . GLY A 1 193 ? 0.997 11.747 35.604 1.00 87.38 193 GLY A O 1
ATOM 1530 N N . TYR A 1 194 ? 2.919 12.841 35.915 1.00 86.25 194 TYR A N 1
ATOM 1531 C CA . TYR A 1 194 ? 3.746 11.931 35.106 1.00 86.25 194 TYR A CA 1
ATOM 1532 C C . TYR A 1 194 ? 4.335 10.769 35.928 1.00 86.25 194 TYR A C 1
ATOM 1534 O O . TYR A 1 194 ? 5.431 10.289 35.638 1.00 86.25 194 TYR A O 1
ATOM 1542 N N . ARG A 1 195 ? 3.661 10.355 37.008 1.00 85.62 195 ARG A N 1
ATOM 1543 C CA . ARG A 1 195 ? 4.074 9.216 37.839 1.00 85.62 195 ARG A CA 1
ATOM 1544 C C . ARG A 1 195 ? 3.072 8.086 37.688 1.00 85.62 195 ARG A C 1
ATOM 1546 O O . ARG A 1 195 ? 1.872 8.329 37.658 1.00 85.62 195 ARG A O 1
ATOM 1553 N N . PHE A 1 196 ? 3.584 6.862 37.639 1.00 82.38 196 PHE A N 1
ATOM 1554 C CA . PHE A 1 196 ? 2.741 5.677 37.602 1.00 82.38 196 PHE A CA 1
ATOM 1555 C C . PHE A 1 196 ? 2.064 5.476 38.971 1.00 82.38 196 PHE A C 1
ATOM 1557 O O . PHE A 1 196 ? 2.770 5.534 39.986 1.00 82.38 196 PHE A O 1
ATOM 1564 N N . PRO A 1 197 ? 0.737 5.265 39.026 1.00 88.50 197 PRO A N 1
ATOM 1565 C CA . PRO A 1 197 ? 0.055 4.902 40.264 1.00 88.50 197 PRO A CA 1
ATOM 1566 C C . PRO A 1 197 ? 0.488 3.520 40.757 1.00 88.50 197 PRO A C 1
ATOM 1568 O O . PRO A 1 197 ? 1.021 2.704 40.002 1.00 88.50 197 PRO A O 1
ATOM 1571 N N . SER A 1 198 ? 0.231 3.236 42.032 1.00 89.81 198 SER A N 1
ATOM 1572 C CA . SER A 1 198 ? 0.284 1.858 42.518 1.00 89.81 198 SER A CA 1
ATOM 1573 C C . SER A 1 198 ? -0.828 1.010 41.887 1.00 89.81 198 SER A C 1
ATOM 1575 O O . SER A 1 198 ? -1.854 1.531 41.447 1.00 89.81 198 SER A O 1
ATOM 1577 N N . ASN A 1 199 ? -0.652 -0.316 41.886 1.00 83.25 199 ASN A N 1
ATOM 1578 C CA . ASN A 1 199 ? -1.670 -1.243 41.377 1.00 83.25 199 ASN A CA 1
ATOM 1579 C C . ASN A 1 199 ? -3.031 -1.055 42.066 1.00 83.25 199 ASN A C 1
ATOM 1581 O O . ASN A 1 199 ? -4.063 -1.187 41.419 1.00 83.25 199 ASN A O 1
ATOM 1585 N N . GLU A 1 200 ? -3.034 -0.739 43.362 1.00 87.62 200 GLU A N 1
ATOM 1586 C CA . GLU A 1 200 ? -4.257 -0.524 44.141 1.00 87.62 200 GLU A CA 1
ATOM 1587 C C . GLU A 1 200 ? -4.981 0.760 43.714 1.00 87.62 200 GLU A C 1
ATOM 1589 O O . GLU A 1 200 ? -6.188 0.749 43.481 1.00 87.62 200 GLU A O 1
ATOM 1594 N N . GLU A 1 201 ? -4.241 1.856 43.529 1.00 87.94 201 GLU A N 1
ATOM 1595 C CA . GLU A 1 201 ? -4.800 3.130 43.062 1.00 87.94 201 GLU A CA 1
ATOM 1596 C C . GLU A 1 201 ? -5.331 3.039 41.629 1.00 87.94 201 GLU A C 1
ATOM 1598 O O . GLU A 1 201 ? -6.377 3.616 41.329 1.00 87.94 201 GLU A O 1
ATOM 1603 N N . PHE A 1 202 ? -4.626 2.315 40.756 1.00 87.25 202 PHE A N 1
ATOM 1604 C CA . PHE A 1 202 ? -5.060 2.097 39.381 1.00 87.25 202 PHE A CA 1
ATOM 1605 C C . PHE A 1 202 ? -6.317 1.221 39.320 1.00 87.25 202 PHE A C 1
ATOM 1607 O O . PHE A 1 202 ? -7.278 1.591 38.656 1.00 87.25 202 PHE A O 1
ATOM 1614 N N . ALA A 1 203 ? -6.361 0.117 40.074 1.00 83.31 203 ALA A N 1
ATOM 1615 C CA . ALA A 1 203 ? -7.537 -0.752 40.133 1.00 83.31 203 ALA A CA 1
ATOM 1616 C C . ALA A 1 203 ? -8.779 -0.015 40.663 1.00 83.31 203 ALA A C 1
ATOM 1618 O O . ALA A 1 203 ? -9.864 -0.146 40.097 1.00 83.31 203 ALA A O 1
ATOM 1619 N N . ALA A 1 204 ? -8.621 0.802 41.710 1.00 84.25 204 ALA A N 1
ATOM 1620 C CA . ALA A 1 204 ? -9.710 1.620 42.240 1.00 84.25 204 ALA A CA 1
ATOM 1621 C C . ALA A 1 204 ? -10.204 2.661 41.221 1.00 84.25 204 ALA A C 1
ATOM 1623 O O . ALA A 1 204 ? -11.403 2.918 41.131 1.00 84.25 204 ALA A O 1
ATOM 1624 N N . PHE A 1 205 ? -9.291 3.248 40.440 1.00 85.12 205 PHE A N 1
ATOM 1625 C CA . PHE A 1 205 ? -9.647 4.162 39.359 1.00 85.12 205 PHE A CA 1
ATOM 1626 C C . PHE A 1 205 ? -10.449 3.461 38.260 1.00 85.12 205 PHE A C 1
ATOM 1628 O O . PHE A 1 205 ? -11.542 3.930 37.954 1.00 85.12 205 PHE A O 1
ATOM 1635 N N . SER A 1 206 ? -9.968 2.317 37.758 1.00 81.56 206 SER A N 1
ATOM 1636 C CA . SER A 1 206 ? -10.664 1.521 36.737 1.00 81.56 206 SER A CA 1
ATOM 1637 C C . SER A 1 206 ? -12.072 1.109 37.170 1.00 81.56 206 SER A C 1
ATOM 1639 O O . SER A 1 206 ? -12.988 1.121 36.359 1.00 81.56 206 SER A O 1
ATOM 1641 N N . GLN A 1 207 ? -12.275 0.786 38.452 1.00 79.19 207 GLN A N 1
ATOM 1642 C CA . GLN A 1 207 ? -13.611 0.496 38.982 1.00 79.19 207 GLN A CA 1
ATOM 1643 C C . GLN A 1 207 ? -14.500 1.741 39.019 1.00 79.19 207 GLN A C 1
ATOM 1645 O O . GLN A 1 207 ? -15.675 1.668 38.684 1.00 79.19 207 GLN A O 1
ATOM 1650 N N . SER A 1 208 ? -13.950 2.892 39.413 1.00 78.44 208 SER A N 1
ATOM 1651 C CA . SER A 1 208 ? -14.715 4.141 39.499 1.00 78.44 208 SER A CA 1
ATOM 1652 C C . SER A 1 208 ? -15.061 4.762 38.143 1.00 78.44 208 SER A C 1
ATOM 1654 O O . SER A 1 208 ? -15.977 5.577 38.074 1.00 78.44 208 SER A O 1
ATOM 1656 N N . SER A 1 209 ? -14.328 4.406 37.084 1.00 72.12 209 SER A N 1
ATOM 1657 C CA . SER A 1 209 ? -14.562 4.894 35.722 1.00 72.12 209 SER A CA 1
ATOM 1658 C C . SER A 1 209 ? -15.666 4.138 34.977 1.00 72.12 209 SER A C 1
ATOM 1660 O O . SER A 1 209 ? -16.132 4.630 33.952 1.00 72.12 209 SER A O 1
ATOM 1662 N N . LEU A 1 210 ? -16.089 2.971 35.478 1.00 71.12 210 LEU A N 1
ATOM 1663 C CA . LEU A 1 210 ? -17.201 2.196 34.928 1.00 71.12 210 LEU A CA 1
ATOM 1664 C C . LEU A 1 210 ? -18.526 2.841 35.360 1.00 71.12 210 LEU A C 1
ATOM 1666 O O . LEU A 1 210 ? -18.941 2.716 36.509 1.00 71.12 210 LEU A O 1
ATOM 1670 N N . THR A 1 211 ? -19.184 3.563 34.453 1.00 66.56 211 THR A N 1
ATOM 1671 C CA . THR A 1 211 ? -20.483 4.211 34.728 1.00 66.56 211 THR A CA 1
ATOM 1672 C C . THR A 1 211 ? -21.682 3.294 34.519 1.00 66.56 211 THR A C 1
ATOM 1674 O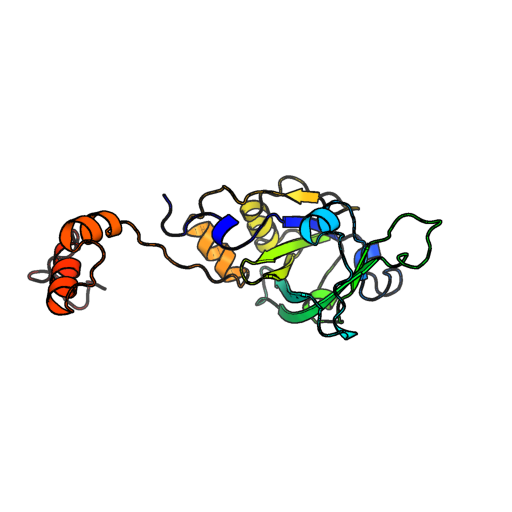 O . THR A 1 211 ? -22.763 3.590 35.025 1.00 66.56 211 THR A O 1
ATOM 1677 N N . ASP A 1 212 ? -21.480 2.198 33.789 1.00 65.50 212 ASP A N 1
ATOM 1678 C CA . ASP A 1 212 ? -22.553 1.355 33.251 1.00 65.50 212 ASP A CA 1
ATOM 1679 C C . ASP A 1 212 ? -22.572 -0.045 33.888 1.00 65.50 212 ASP A C 1
ATOM 1681 O O . ASP A 1 212 ? -23.332 -0.907 33.458 1.00 65.50 212 ASP A O 1
ATOM 1685 N N . VAL A 1 213 ? -21.735 -0.260 34.908 1.00 63.59 213 VAL A N 1
ATOM 1686 C CA . VAL A 1 213 ? -21.621 -1.511 35.663 1.00 63.59 213 VAL A CA 1
ATOM 1687 C C . VAL A 1 213 ? -21.747 -1.198 37.148 1.00 63.59 213 VAL A C 1
ATOM 1689 O O . VAL A 1 213 ? -20.967 -0.416 37.693 1.00 63.59 213 VAL A O 1
ATOM 1692 N N . ASP A 1 214 ? -22.713 -1.821 37.812 1.00 68.81 214 ASP A N 1
ATOM 1693 C CA . ASP A 1 214 ? -22.863 -1.818 39.260 1.00 68.81 214 ASP A CA 1
ATOM 1694 C C . ASP A 1 214 ? -22.381 -3.166 39.823 1.00 68.81 214 ASP A C 1
ATOM 1696 O O . ASP A 1 214 ? -23.165 -4.106 39.954 1.00 68.81 214 ASP A O 1
ATOM 1700 N N . PRO A 1 215 ? -21.109 -3.280 40.245 1.00 65.12 215 PRO A N 1
ATOM 1701 C CA . PRO A 1 215 ? -20.559 -4.534 40.758 1.00 65.12 215 PRO A CA 1
ATOM 1702 C C . PRO A 1 215 ? -21.206 -5.018 42.069 1.00 65.12 215 PRO A C 1
ATOM 1704 O O . PRO A 1 215 ? -20.876 -6.104 42.544 1.00 65.12 215 PRO A O 1
ATOM 1707 N N . THR A 1 216 ? -22.095 -4.230 42.690 1.00 68.81 216 THR A N 1
ATOM 1708 C CA . THR A 1 216 ? -22.904 -4.683 43.832 1.00 68.81 216 THR A CA 1
ATOM 1709 C C . THR A 1 216 ? -24.244 -5.302 43.445 1.00 68.81 216 THR A C 1
ATOM 1711 O O . THR A 1 216 ? -24.805 -6.033 44.266 1.00 68.81 216 THR A O 1
ATOM 1714 N N . HIS A 1 217 ? -24.752 -5.043 42.240 1.00 67.88 217 HIS A N 1
ATOM 1715 C CA . HIS A 1 217 ? -26.082 -5.487 41.811 1.00 67.88 217 HIS A CA 1
ATOM 1716 C C . HIS A 1 217 ? -26.094 -6.284 40.505 1.00 67.88 217 HIS A C 1
ATOM 1718 O O . HIS A 1 217 ? -27.035 -7.051 40.298 1.00 67.88 217 HIS A O 1
ATOM 1724 N N . ASP A 1 218 ? -25.075 -6.136 39.666 1.00 72.75 218 ASP A N 1
ATOM 1725 C CA . ASP A 1 218 ? -24.963 -6.846 38.398 1.00 72.75 218 ASP A CA 1
ATOM 1726 C C . ASP A 1 218 ? -24.401 -8.256 38.607 1.00 72.75 218 ASP A C 1
ATOM 1728 O O . ASP A 1 218 ? -23.573 -8.499 39.493 1.00 72.75 218 ASP A O 1
ATOM 1732 N N . ASP A 1 219 ? -24.885 -9.206 37.802 1.00 71.25 219 ASP A N 1
ATOM 1733 C CA . ASP A 1 219 ? -24.368 -10.571 37.809 1.00 71.25 219 ASP A CA 1
ATOM 1734 C C . ASP A 1 219 ? -22.939 -10.555 37.244 1.00 71.25 219 ASP A C 1
ATOM 1736 O O . ASP A 1 219 ? -22.747 -10.101 36.114 1.00 71.25 219 ASP A O 1
ATOM 1740 N N . PRO A 1 220 ? -21.926 -11.028 37.990 1.00 63.47 220 PRO A N 1
ATOM 1741 C CA . PRO A 1 220 ? -20.547 -11.055 37.514 1.00 63.47 220 PRO A CA 1
ATOM 1742 C C . PRO A 1 220 ? -20.346 -11.854 36.216 1.00 63.47 220 PRO A C 1
ATOM 1744 O O . PRO A 1 220 ? -19.326 -11.650 35.564 1.00 63.47 220 PRO A O 1
ATOM 1747 N N . ASP A 1 221 ? -21.283 -12.730 35.833 1.00 69.25 221 ASP A N 1
ATOM 1748 C CA . ASP A 1 221 ? -21.242 -13.451 34.555 1.00 69.25 221 ASP A CA 1
ATOM 1749 C C . ASP A 1 221 ? -21.853 -12.650 33.374 1.00 69.25 221 ASP A C 1
ATOM 1751 O O . ASP A 1 221 ? -21.608 -13.002 32.218 1.00 69.25 221 ASP A O 1
ATOM 1755 N N . ASP A 1 222 ? -22.602 -11.569 33.639 1.00 60.94 222 ASP A N 1
ATOM 1756 C CA . ASP A 1 222 ? -23.278 -10.732 32.627 1.00 60.94 222 ASP A CA 1
ATOM 1757 C C . ASP A 1 222 ? -22.542 -9.408 32.320 1.00 60.94 222 ASP A C 1
ATOM 1759 O O . ASP A 1 222 ? -22.845 -8.754 31.318 1.00 60.94 222 ASP A O 1
ATOM 1763 N N . VAL A 1 223 ? -21.568 -9.010 33.144 1.00 53.78 223 VAL A N 1
ATOM 1764 C CA . VAL A 1 223 ? -20.712 -7.829 32.923 1.00 53.78 223 VAL A CA 1
ATOM 1765 C C . VAL A 1 223 ? -19.292 -8.256 32.556 1.00 53.78 223 VAL A C 1
ATOM 1767 O O . VAL A 1 223 ? -18.506 -8.648 33.419 1.00 53.78 223 VAL A O 1
ATOM 1770 N N . VAL A 1 224 ? -18.976 -8.184 31.256 1.00 42.81 224 VAL A N 1
ATOM 1771 C CA . VAL A 1 224 ? -17.672 -8.538 30.660 1.00 42.81 224 VAL A CA 1
ATOM 1772 C C . VAL A 1 224 ? -17.136 -7.396 29.813 1.00 42.81 224 VAL A C 1
ATOM 1774 O O . VAL A 1 224 ? -17.917 -6.872 28.987 1.00 42.81 224 VAL A O 1
#

Radius of gyration: 22.56 Å; chains: 1; bounding box: 51×32×66 Å

Sequence (224 aa):
MSDYGRIGDYIGPVAAKKLS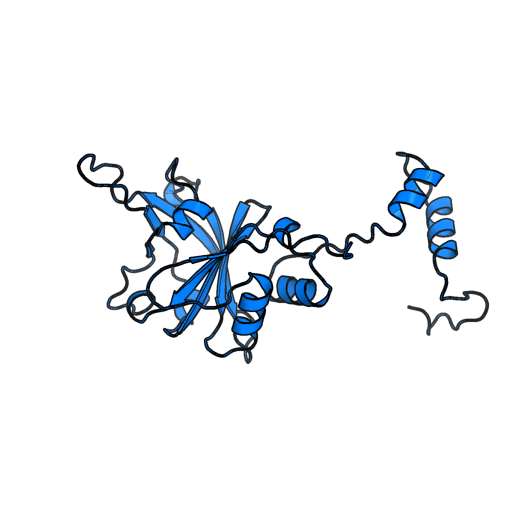AVDIDANSSNQHEFGGNDALRRLLGTGEDRRASQGHGIPTALMYLSDDDAPAVADLETTWYDARRNNPNRSAEWRLYYKDCEPIRMARPGDLMCFGMLRDNRLLIIIAQHDSTAEAQAKWLFGIDDEQEGAFRFHDNTERELDAFGAQIFEALGINVEVRDDTYLPEMIGRWGYRFPSNEEFAAFSQSSLTDVDPTHDDPDDVV

pLDDT: mean 85.47, std 11.11, range [42.81, 97.06]

Organism: Bifidobacterium longum (NCBI:txid216816)